Protein AF-A0AAD5PNP6-F1 (afdb_monomer)

Secondary structure (DSSP, 8-state):
-EEEEEE-TTT--EEEEESS--TTPEEEE-TTS-EEEEEEETT-EEEEEEEEEEEEETTEEEEEEEEE-TTS-EEEEEEE-B-TTSSBPTTTHHHHHTTGGG--TTEEEEEEEEEE--BTTBSS-EEEEEEEE-BTTTTB--GGGBPPPSSEEPPTTPPP-TTEEPPPPEEEETTEEEE-HHHHHHHHHHHHHHHHHHSPP-----PPPPPPPPPPPPPPP-------------PPP-

pLDDT: mean 83.46, std 20.17, range [29.11, 98.06]

Organism: NCBI:txid1820382

Solvent-accessible surface area (backbone atoms only — not comparable to full-atom values): 14129 Å² total; per-residue (Å²): 111,75,47,66,30,39,56,38,87,86,58,23,46,36,28,37,75,35,86,59,91,49,92,82,40,46,84,44,68,44,100,84,69,53,71,34,21,36,32,74,42,89,87,38,48,64,20,32,29,67,45,33,39,78,46,81,50,100,92,45,47,26,42,32,40,33,24,35,30,86,88,66,38,36,39,36,40,39,38,59,33,50,39,100,83,70,40,55,15,75,47,42,33,47,43,38,46,29,25,47,84,65,56,58,77,78,36,46,27,34,43,34,50,40,51,45,72,60,46,100,91,31,97,60,57,51,52,24,44,47,46,23,42,32,45,64,91,78,70,42,62,55,78,86,50,42,58,58,66,56,44,42,78,69,59,98,86,58,81,86,54,98,51,42,50,64,72,68,46,68,43,79,52,95,93,36,81,38,68,35,67,68,34,49,50,53,32,31,52,51,52,49,55,55,39,62,75,61,40,48,78,78,74,72,72,78,67,77,74,72,77,75,81,76,79,76,81,80,82,79,89,77,84,92,80,88,82,82,87,81,88,78,90,80,83,80,82,133

Nearest PDB structures (foldseek):
  2rk9-assembly1_B  TM=6.898E-01  e=1.422E+00  Vibrio splendidus 12B01
  7k9m-assembly1_B  TM=3.854E-01  e=4.108E-01  Mycobacterium tuberculosis H37Rv
  3hnq-assembly1_A  TM=3.182E-01  e=7.643E-01  Salmonella enterica subsp. enterica serovar Typhimurium
  8twa-assembly1_E  TM=6.943E-01  e=6.528E+00  Saccharomyces cerevisiae
  8im2-assembly1_A  TM=3.428E-01  e=7.308E+00  Homo sapiens

Mean predicted aligned error: 10.76 Å

Sequence (238 aa):
MAKYLNVEFGTGRIYERSTEKKEGYEEFTSSKGNTSYRKYYQKGLYGTLTAIEKRDSPIGEQIQLTLKDKSGEYNNLQFGLYDANGNVDNRFAESLIRTLPNVKINADYRIFPYVIEKSETSKYGSSGVSIVRADLEAETANKEDKVPVAYRYLAKDEIAGPNDVPKLVFKEQRGKNRPTAASMEEKTNFLYDVLMRFVTP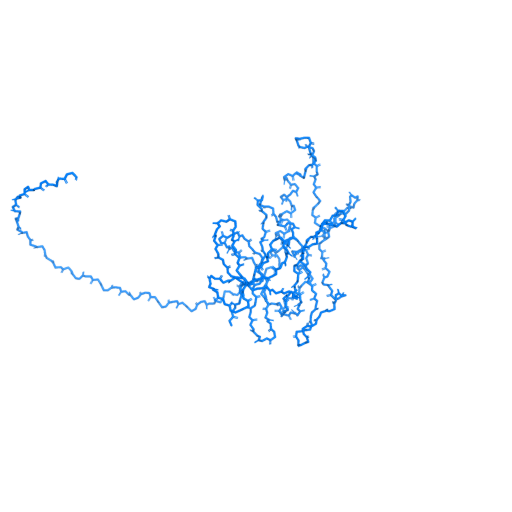STKKEEPSAPAPAKKPEPASAQSFVVDSPASEQKLPF

Foldseek 3Di:
DEFEWEADQPFRWIKGKALDDDPQWDWDADPVRRIITIHTDPQADKFQFAFWAWDADPVGIWTWTWGQAPVRYTYTYIDHQADPVRFGDPAENLQVLQLLVQDDHRFIWGKTWGWADADPVHPDIHTYIWIFGADRVVRDGDSVRTRDGQEDDDDPPDDDDPRYQQDFDWDDDPNDTDGDPVSRVSSRVVSVVSSVVRGDPPPPPPPPPDPDPPDDDDDDDDDDDDDDDDDDDDDDDD

Radius of gyration: 26.89 Å; Cα contacts (8 Å, |Δi|>4): 412; chains: 1; bounding box: 79×76×48 Å

Structure (mmCIF, N/CA/C/O backbone):
data_AF-A0AAD5PNP6-F1
#
_entry.id   AF-A0AAD5PNP6-F1
#
loop_
_atom_site.group_PDB
_atom_site.id
_atom_site.type_symbol
_atom_site.label_atom_id
_atom_site.label_alt_id
_atom_site.label_comp_id
_atom_site.label_asym_id
_atom_site.label_entity_id
_atom_site.label_seq_id
_atom_site.pdbx_PDB_ins_code
_atom_site.Cartn_x
_atom_site.Cartn_y
_atom_site.Cartn_z
_atom_site.occupancy
_atom_site.B_iso_or_equiv
_atom_site.auth_seq_id
_atom_site.auth_comp_id
_atom_site.auth_asym_id
_atom_site.auth_atom_id
_atom_site.pdbx_PDB_model_num
ATOM 1 N N . MET A 1 1 ? -20.752 3.111 10.875 1.00 72.62 1 MET A N 1
ATOM 2 C CA . MET A 1 1 ? -20.186 4.302 10.196 1.00 72.62 1 MET A CA 1
ATOM 3 C C . MET A 1 1 ? -18.929 3.869 9.446 1.00 72.62 1 MET A C 1
ATOM 5 O O . MET A 1 1 ? -18.357 2.858 9.838 1.00 72.62 1 MET A O 1
ATOM 9 N N . ALA A 1 2 ? -18.540 4.539 8.357 1.00 87.88 2 ALA A N 1
ATOM 10 C CA . ALA A 1 2 ? -17.314 4.209 7.625 1.00 87.88 2 ALA A CA 1
ATOM 11 C C . ALA A 1 2 ? -16.312 5.366 7.726 1.00 87.88 2 ALA A C 1
ATOM 13 O O . ALA A 1 2 ? -16.675 6.512 7.459 1.00 87.88 2 ALA A O 1
ATOM 14 N N . LYS A 1 3 ? -15.073 5.063 8.110 1.00 93.56 3 LYS A N 1
ATOM 15 C CA . LYS A 1 3 ? -13.956 6.009 8.185 1.00 93.56 3 LYS A CA 1
ATOM 16 C C . LYS A 1 3 ? -13.113 5.909 6.926 1.00 93.56 3 LYS A C 1
ATOM 18 O O . LYS A 1 3 ? -12.936 4.825 6.377 1.00 93.56 3 LYS A O 1
ATOM 23 N N . TYR A 1 4 ? -12.567 7.037 6.490 1.00 93.12 4 TYR A N 1
ATOM 24 C CA . TYR A 1 4 ? -11.657 7.102 5.352 1.00 93.12 4 TYR A CA 1
ATOM 25 C C . TYR A 1 4 ? -10.272 7.496 5.851 1.00 93.12 4 TYR A C 1
ATOM 27 O O . TYR A 1 4 ? -10.062 8.597 6.364 1.00 93.12 4 TYR A O 1
ATOM 35 N N . LEU A 1 5 ? -9.341 6.558 5.729 1.00 95.50 5 LEU A N 1
ATOM 36 C CA . LEU A 1 5 ? -7.993 6.651 6.258 1.00 95.50 5 LEU A CA 1
ATOM 37 C C . LEU A 1 5 ? -7.009 6.792 5.102 1.00 95.50 5 LEU A C 1
ATOM 39 O O . LEU A 1 5 ? -7.129 6.126 4.078 1.00 95.50 5 LEU A O 1
ATOM 43 N N . ASN A 1 6 ? -6.022 7.656 5.283 1.00 93.38 6 ASN A N 1
ATOM 44 C CA . ASN A 1 6 ? -4.990 7.937 4.297 1.00 93.38 6 ASN A CA 1
ATOM 45 C C . ASN A 1 6 ? -3.623 7.531 4.845 1.00 93.38 6 ASN A C 1
ATOM 47 O O . ASN A 1 6 ? -3.419 7.493 6.060 1.00 93.38 6 ASN A O 1
ATOM 51 N N . VAL A 1 7 ? -2.675 7.278 3.947 1.00 93.00 7 VAL A N 1
ATOM 52 C CA . VAL A 1 7 ? -1.269 7.064 4.303 1.00 93.00 7 VAL A CA 1
ATOM 53 C C . VAL A 1 7 ? -0.471 8.327 4.015 1.00 93.00 7 VAL A C 1
ATOM 55 O O . VAL A 1 7 ? -0.507 8.876 2.914 1.00 93.00 7 VAL A O 1
ATOM 58 N N . GLU A 1 8 ? 0.258 8.814 5.012 1.00 90.44 8 GLU A N 1
ATOM 59 C CA . GLU A 1 8 ? 1.178 9.926 4.827 1.00 90.44 8 GLU A CA 1
ATOM 60 C C . GLU A 1 8 ? 2.427 9.460 4.076 1.00 90.44 8 GLU A C 1
ATOM 62 O O . GLU A 1 8 ? 3.205 8.647 4.569 1.00 90.44 8 GLU A O 1
ATOM 67 N N . PHE A 1 9 ? 2.646 10.019 2.887 1.00 85.19 9 PHE A N 1
ATOM 68 C CA . PHE A 1 9 ? 3.682 9.553 1.964 1.00 85.19 9 PHE A CA 1
ATOM 69 C C . PHE A 1 9 ? 5.119 9.638 2.508 1.00 85.19 9 PHE A C 1
ATOM 71 O O . PHE A 1 9 ? 5.981 8.841 2.129 1.00 85.19 9 PHE A O 1
ATOM 78 N N . GLY A 1 10 ? 5.394 10.620 3.372 1.00 85.50 10 GLY A N 1
ATOM 79 C CA . GLY A 1 10 ? 6.722 10.838 3.947 1.00 85.50 10 GLY A CA 1
ATOM 80 C C . GLY A 1 10 ? 7.072 9.859 5.066 1.00 85.50 10 GLY A C 1
ATOM 81 O O . GLY A 1 10 ? 8.220 9.450 5.171 1.00 85.50 10 GLY A O 1
ATOM 82 N N . THR A 1 11 ? 6.089 9.463 5.874 1.00 87.94 11 THR A N 1
ATOM 83 C CA . THR A 1 11 ? 6.321 8.738 7.135 1.00 87.94 11 THR A CA 1
ATOM 84 C C . THR A 1 11 ? 5.716 7.334 7.150 1.00 87.94 11 THR A C 1
ATOM 86 O O . THR A 1 11 ? 6.060 6.523 8.005 1.00 87.94 11 THR A O 1
ATOM 89 N N . GLY A 1 12 ? 4.790 7.034 6.234 1.00 90.38 12 GLY A N 1
ATOM 90 C CA . GLY A 1 12 ? 3.995 5.805 6.242 1.00 90.38 12 GLY A CA 1
ATOM 91 C C . GLY A 1 12 ? 2.905 5.784 7.319 1.00 90.38 12 GLY A C 1
ATOM 92 O O . GLY A 1 12 ? 2.235 4.768 7.490 1.00 90.38 12 GLY A O 1
ATOM 93 N N . ARG A 1 13 ? 2.692 6.884 8.054 1.00 92.62 13 ARG A N 1
ATOM 94 C CA . ARG A 1 13 ? 1.677 6.932 9.112 1.00 92.62 13 ARG A CA 1
ATOM 95 C C . ARG A 1 13 ? 0.274 6.919 8.518 1.00 92.62 13 ARG A C 1
ATOM 97 O O . ARG A 1 13 ? -0.041 7.701 7.622 1.00 92.62 13 ARG A O 1
ATOM 104 N N . ILE A 1 14 ? -0.581 6.065 9.069 1.00 96.00 14 ILE A N 1
ATOM 105 C CA . ILE A 1 14 ? -2.012 6.065 8.766 1.00 96.00 14 ILE A CA 1
ATOM 106 C C . ILE A 1 14 ? -2.666 7.208 9.539 1.00 96.00 14 ILE A C 1
ATOM 108 O O . ILE A 1 14 ? -2.403 7.372 10.735 1.00 96.00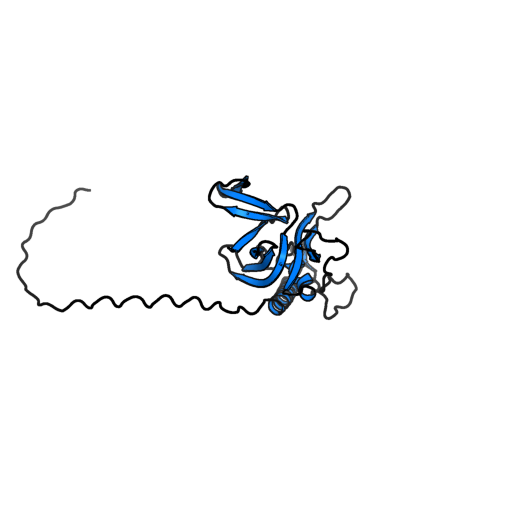 14 ILE A O 1
ATOM 112 N N . TYR A 1 15 ? -3.532 7.974 8.881 1.00 94.69 15 TYR A N 1
ATOM 113 C CA . TYR A 1 15 ? -4.283 9.042 9.525 1.00 94.69 15 TYR A CA 1
ATOM 114 C C . TYR A 1 15 ? -5.716 9.178 9.013 1.00 94.69 15 TYR A C 1
ATOM 116 O O . TYR A 1 15 ? -6.023 8.925 7.848 1.00 94.69 15 TYR A O 1
ATOM 124 N N . GLU A 1 16 ? -6.583 9.645 9.902 1.00 94.50 16 GLU A N 1
ATOM 125 C CA . GLU A 1 16 ? -7.916 10.150 9.584 1.00 94.50 16 GLU A CA 1
ATOM 126 C C . GLU A 1 16 ? -7.851 11.674 9.474 1.00 94.50 16 GLU A C 1
ATOM 128 O O . GLU A 1 16 ? -7.244 12.331 10.322 1.00 94.50 16 GLU A O 1
ATOM 133 N N . ARG A 1 17 ? -8.448 12.246 8.424 1.00 92.31 17 ARG A N 1
ATOM 134 C CA . ARG A 1 17 ? -8.456 13.695 8.179 1.00 92.31 17 ARG A CA 1
ATOM 135 C C . ARG A 1 17 ? -9.793 14.305 8.593 1.00 92.31 17 ARG A C 1
ATOM 137 O O . ARG A 1 17 ? -10.843 13.779 8.248 1.00 92.31 17 ARG A O 1
ATOM 144 N N . SER A 1 18 ? -9.743 15.470 9.227 1.00 91.56 18 SER A N 1
ATOM 145 C CA . SER A 1 18 ? -10.892 16.325 9.527 1.00 91.56 18 SER A CA 1
ATOM 146 C C . SER A 1 18 ? -10.620 17.761 9.067 1.00 91.56 18 SER A C 1
ATOM 148 O O . SER A 1 18 ? -9.479 18.227 9.083 1.00 91.56 18 SER A O 1
ATOM 150 N N . THR A 1 19 ? -11.659 18.469 8.628 1.00 90.62 19 THR A N 1
ATOM 151 C CA . THR A 1 19 ? -11.620 19.926 8.392 1.00 90.62 19 THR A CA 1
ATOM 152 C C . THR A 1 19 ? -11.824 20.721 9.680 1.00 90.62 19 THR A C 1
ATOM 154 O O . THR A 1 19 ? -11.452 21.884 9.745 1.00 90.62 19 THR A O 1
ATOM 157 N N . GLU A 1 20 ? -12.372 20.082 10.713 1.00 92.31 20 GLU A N 1
ATOM 158 C CA . GLU A 1 20 ? -12.668 20.681 12.013 1.00 92.31 20 GLU A CA 1
ATOM 159 C C . GLU A 1 20 ? -11.759 20.113 13.103 1.00 92.31 20 GLU A C 1
ATOM 161 O O . GLU A 1 20 ? -11.384 18.933 13.060 1.00 92.31 20 GLU A O 1
ATOM 166 N N . LYS A 1 21 ? -11.449 20.941 14.104 1.00 92.12 21 LYS A N 1
ATOM 167 C CA . LYS A 1 21 ? -10.680 20.538 15.280 1.00 92.12 21 LYS A CA 1
ATOM 168 C C . LYS A 1 21 ? -11.507 19.580 16.136 1.00 92.12 21 LYS A C 1
ATOM 170 O O . LYS A 1 21 ? -12.636 19.888 16.504 1.00 92.12 21 LYS A O 1
ATOM 175 N N . LYS A 1 22 ? -10.927 18.428 16.468 1.00 93.31 22 LYS A N 1
ATOM 176 C CA . LYS A 1 22 ? -11.549 17.376 17.282 1.00 93.31 22 LYS A CA 1
ATOM 177 C C . LYS A 1 22 ? -10.544 16.846 18.296 1.00 93.31 22 LYS A C 1
ATOM 179 O O . LYS A 1 22 ? -9.335 16.981 18.110 1.00 93.31 22 LYS A O 1
ATOM 184 N N . GLU A 1 23 ? -11.042 16.237 19.363 1.00 91.88 23 GLU A N 1
ATOM 185 C CA . GLU A 1 23 ? -10.186 15.603 20.363 1.00 91.88 23 GLU A CA 1
ATOM 186 C C . GLU A 1 23 ? -9.328 14.492 19.736 1.00 91.88 23 GLU A C 1
ATOM 188 O O . GLU A 1 23 ? -9.810 13.679 18.942 1.00 91.88 23 GLU A O 1
ATOM 193 N N . GLY A 1 24 ? -8.035 14.475 20.071 1.00 90.19 24 GLY A N 1
ATOM 194 C CA . GLY A 1 24 ? -7.072 13.514 19.529 1.00 90.19 24 GLY A CA 1
ATOM 195 C C . GLY A 1 24 ? -6.644 13.775 18.080 1.00 90.19 24 GLY A C 1
ATOM 196 O O . GLY A 1 24 ? -5.977 12.922 17.496 1.00 90.19 24 GLY A O 1
ATOM 197 N N . TYR A 1 25 ? -7.019 14.918 17.494 1.00 94.38 25 TYR A N 1
ATOM 198 C CA . TYR A 1 25 ? -6.512 15.355 16.198 1.00 94.38 25 TYR A CA 1
ATOM 199 C C . TYR A 1 25 ? -5.446 16.442 16.365 1.00 94.38 25 TYR A C 1
ATOM 201 O O . TYR A 1 25 ? -5.631 17.416 17.093 1.00 94.38 25 TYR A O 1
ATOM 209 N N . GLU A 1 26 ? -4.358 16.295 15.623 1.00 94.44 26 GLU A N 1
ATOM 210 C CA . GLU A 1 26 ? -3.260 17.251 15.535 1.00 94.44 26 GLU A CA 1
ATOM 211 C C . GLU A 1 26 ? -3.465 18.180 14.336 1.00 94.44 26 GLU A C 1
ATOM 213 O O . GLU A 1 26 ? -3.952 17.759 13.284 1.00 94.44 26 GLU A O 1
ATOM 218 N N . GLU A 1 27 ? -3.104 19.452 14.482 1.00 94.69 27 GLU A N 1
ATOM 219 C CA . GLU A 1 27 ? -3.162 20.408 13.378 1.00 94.69 27 GLU A CA 1
ATOM 220 C C . GLU A 1 27 ? -2.060 20.116 12.348 1.00 94.69 27 GLU A C 1
ATOM 222 O O . GLU A 1 27 ? -0.904 19.876 12.688 1.00 94.69 27 GLU A O 1
ATOM 227 N N . PHE A 1 28 ? -2.427 20.137 11.071 1.00 91.69 28 PHE A N 1
ATOM 228 C CA . PHE A 1 28 ? -1.540 19.951 9.935 1.00 91.69 28 PHE A CA 1
ATOM 229 C C . PHE A 1 28 ? -1.794 21.043 8.899 1.00 91.69 28 PHE A C 1
ATOM 231 O O . PHE A 1 28 ? -2.882 21.123 8.318 1.00 91.69 28 PHE A O 1
ATOM 238 N N . THR A 1 29 ? -0.754 21.811 8.592 1.00 89.88 29 THR A N 1
ATOM 239 C CA . THR A 1 29 ? -0.781 22.834 7.544 1.00 89.88 29 THR A CA 1
ATOM 240 C C . THR A 1 29 ? -0.056 22.318 6.309 1.00 89.88 29 THR A C 1
ATOM 242 O O . THR A 1 29 ? 1.120 21.964 6.349 1.00 89.88 29 THR A O 1
ATOM 245 N N . SER A 1 30 ? -0.773 22.248 5.189 1.00 85.19 30 SER A N 1
ATOM 246 C CA . SER A 1 30 ? -0.192 21.849 3.904 1.00 85.19 30 SER A CA 1
ATOM 247 C C . SER A 1 30 ? 0.793 22.896 3.371 1.00 85.19 30 SER A C 1
ATOM 249 O O . SER A 1 30 ? 0.721 24.069 3.727 1.00 85.19 30 SER A O 1
ATOM 251 N N . SER A 1 31 ? 1.647 22.510 2.418 1.00 84.25 31 SER A N 1
ATOM 252 C CA . SER A 1 31 ? 2.557 23.439 1.722 1.00 84.25 31 SER A CA 1
ATOM 253 C C . SER A 1 31 ? 1.846 24.582 0.985 1.00 84.25 31 SER A C 1
ATOM 255 O O . SER A 1 31 ? 2.468 25.589 0.669 1.00 84.25 31 SER A O 1
ATOM 257 N N . LYS A 1 32 ? 0.539 24.440 0.723 1.00 87.06 32 LYS A N 1
ATOM 258 C CA . LYS A 1 32 ? -0.324 25.465 0.118 1.00 87.06 32 LYS A CA 1
ATOM 259 C C . LYS A 1 32 ? -1.020 26.362 1.155 1.00 87.06 32 LYS A C 1
ATOM 261 O O . LYS A 1 32 ? -1.903 27.123 0.785 1.00 87.06 32 LYS A O 1
ATOM 266 N N . GLY A 1 33 ? -0.691 26.233 2.442 1.00 87.81 33 GLY A N 1
ATOM 267 C CA . GLY A 1 33 ? -1.274 27.027 3.528 1.00 87.81 33 GLY A CA 1
ATOM 268 C C . GLY A 1 33 ? -2.637 26.544 4.038 1.00 87.81 33 GLY A C 1
ATOM 269 O O . GLY A 1 33 ? -3.162 27.121 4.980 1.00 87.81 33 GLY A O 1
ATOM 270 N N . ASN A 1 34 ? -3.213 25.477 3.469 1.00 89.06 34 ASN A N 1
ATOM 271 C CA . ASN A 1 34 ? -4.481 24.933 3.968 1.00 89.06 34 ASN A CA 1
ATOM 272 C C . ASN A 1 34 ? -4.268 24.154 5.269 1.00 89.06 34 ASN A C 1
ATOM 274 O O . ASN A 1 34 ? -3.487 23.193 5.272 1.00 89.06 34 ASN A O 1
ATOM 278 N N . THR A 1 35 ? -5.013 24.517 6.311 1.00 92.00 35 THR A N 1
ATOM 279 C CA . THR A 1 35 ? -5.051 23.809 7.594 1.00 92.00 35 THR A CA 1
ATOM 280 C C . THR A 1 35 ? -6.053 22.656 7.555 1.00 92.00 35 THR A C 1
ATOM 282 O O . THR A 1 35 ? -7.148 22.753 7.003 1.00 92.00 35 THR A O 1
ATOM 285 N N . SER A 1 36 ? -5.663 21.530 8.135 1.00 92.75 36 SER A N 1
ATOM 286 C CA . SER A 1 36 ? -6.513 20.369 8.384 1.00 92.75 36 SER A CA 1
ATOM 287 C C . SER A 1 36 ? -6.110 19.725 9.701 1.00 92.75 36 SER A C 1
ATOM 289 O O . SER A 1 36 ? -5.017 19.967 10.195 1.00 92.75 36 SER A O 1
ATOM 291 N N . TYR A 1 37 ? -6.963 18.875 10.248 1.00 94.94 37 TYR A N 1
ATOM 292 C CA . TYR A 1 37 ? -6.695 18.163 11.488 1.00 94.94 37 TYR A CA 1
ATOM 293 C C . TYR A 1 37 ? -6.521 16.677 11.181 1.00 94.94 37 TYR A C 1
ATOM 295 O O . TYR A 1 37 ? -7.260 16.124 10.360 1.00 94.94 37 TYR A O 1
ATOM 303 N N . ARG A 1 38 ? -5.552 16.012 11.812 1.00 95.19 38 ARG A N 1
ATOM 304 C CA . ARG A 1 38 ? -5.230 14.603 11.560 1.00 95.19 38 ARG A CA 1
ATOM 305 C C . ARG A 1 38 ? -5.137 13.800 12.847 1.00 95.19 38 ARG A C 1
ATOM 307 O O . ARG A 1 38 ? -4.425 14.187 13.764 1.00 95.19 38 ARG A O 1
ATOM 314 N N . LYS A 1 39 ? -5.802 12.649 12.886 1.00 94.75 39 LYS A N 1
ATOM 315 C CA . LYS A 1 39 ? -5.639 11.650 13.949 1.00 94.75 39 LYS A CA 1
ATOM 316 C C . LYS A 1 39 ? -4.800 10.492 13.428 1.00 94.75 39 LYS A C 1
ATOM 318 O O . LYS A 1 39 ? -5.205 9.839 12.468 1.00 94.75 39 LYS A O 1
ATOM 323 N N . TYR A 1 40 ? -3.649 10.240 14.046 1.00 93.50 40 TYR A N 1
ATOM 324 C CA . TYR A 1 40 ? -2.702 9.212 13.606 1.00 93.50 40 TYR A CA 1
ATOM 325 C C . TYR A 1 40 ? -2.917 7.860 14.298 1.00 93.50 40 TYR A C 1
ATOM 327 O O . TYR A 1 40 ? -3.181 7.786 15.496 1.00 93.50 40 TYR A O 1
ATOM 335 N N . TYR A 1 41 ? -2.716 6.777 13.546 1.00 91.81 41 TYR A N 1
ATOM 336 C CA . TYR A 1 41 ? -2.847 5.396 14.013 1.00 91.81 41 TYR A CA 1
ATOM 337 C C . TYR A 1 41 ? -1.462 4.738 14.086 1.00 91.81 41 TYR A C 1
ATOM 339 O O . TYR A 1 41 ? -0.937 4.227 13.097 1.00 91.81 41 TYR A O 1
ATOM 347 N N . GLN A 1 42 ? -0.841 4.756 15.270 1.00 83.75 42 GLN A N 1
ATOM 348 C CA . GLN A 1 42 ? 0.568 4.358 15.432 1.00 83.75 42 GLN A CA 1
ATOM 349 C C . GLN A 1 42 ? 0.821 2.849 15.321 1.00 83.75 42 GLN A C 1
ATOM 351 O O . GLN A 1 42 ? 1.901 2.428 14.913 1.00 83.75 42 GLN A O 1
ATOM 356 N N . LYS A 1 43 ? -0.162 2.013 15.672 1.00 84.00 43 LYS A N 1
ATOM 357 C CA . LYS A 1 43 ? -0.012 0.549 15.657 1.00 84.00 43 LYS A CA 1
ATOM 358 C C . LYS A 1 43 ? -0.355 -0.072 14.298 1.00 84.00 43 LYS A C 1
ATOM 360 O O . LYS A 1 43 ? -0.339 -1.294 14.180 1.00 84.00 43 LYS A O 1
ATOM 365 N N . GLY A 1 44 ? -0.598 0.725 13.261 1.00 89.31 44 GLY A N 1
ATOM 366 C CA . GLY A 1 44 ? -1.226 0.237 12.034 1.00 89.31 44 GLY A CA 1
ATOM 367 C C . GLY A 1 44 ? -2.719 -0.001 12.240 1.00 89.31 44 GLY A C 1
ATOM 368 O O . GLY A 1 44 ? -3.286 0.402 13.256 1.00 89.31 44 GLY A O 1
ATOM 369 N N . LEU A 1 45 ? -3.351 -0.638 11.263 1.00 94.81 45 LEU A N 1
ATOM 370 C CA . LEU A 1 45 ? -4.793 -0.834 11.222 1.00 94.81 45 LEU A CA 1
ATOM 371 C C . LEU A 1 45 ? -5.127 -2.320 11.323 1.00 94.81 45 LEU A C 1
ATOM 373 O O . LEU A 1 45 ? -4.676 -3.107 10.493 1.00 94.81 45 LEU A O 1
ATOM 377 N N . TYR A 1 46 ? -5.901 -2.680 12.341 1.00 96.19 46 TYR A N 1
ATOM 378 C CA . TYR A 1 46 ? -6.411 -4.031 12.548 1.00 96.19 46 TYR A CA 1
ATOM 379 C C . TYR A 1 46 ? -7.824 -4.133 11.982 1.00 96.19 46 TYR A C 1
ATOM 381 O O . TYR A 1 46 ? -8.625 -3.212 12.144 1.00 96.19 46 TYR A O 1
ATOM 389 N N . GLY A 1 47 ? -8.138 -5.250 11.342 1.00 96.88 47 GLY A N 1
ATOM 390 C CA . GLY A 1 47 ? -9.512 -5.590 11.001 1.00 96.88 47 GLY A CA 1
ATOM 391 C C . GLY A 1 47 ? -9.620 -6.775 10.054 1.00 96.88 47 GLY A C 1
ATOM 392 O O . GLY A 1 47 ? -8.630 -7.250 9.489 1.00 96.88 47 GLY A O 1
ATOM 393 N N . THR A 1 48 ? -10.851 -7.228 9.859 1.00 98.06 48 THR A N 1
ATOM 394 C CA . THR A 1 48 ? -11.199 -8.225 8.855 1.00 98.06 48 THR A CA 1
ATOM 395 C C . THR A 1 48 ? -11.231 -7.531 7.503 1.00 98.06 48 THR A C 1
ATOM 397 O O . THR A 1 48 ? -12.005 -6.593 7.304 1.00 98.06 48 THR A O 1
ATOM 400 N N . LEU A 1 49 ? -10.399 -7.961 6.557 1.00 97.88 49 LEU A N 1
ATOM 401 C CA . LEU A 1 49 ? -10.409 -7.395 5.210 1.00 97.88 49 LEU A CA 1
ATOM 402 C C . LEU A 1 49 ? -11.685 -7.820 4.481 1.00 97.88 49 LEU A C 1
ATOM 404 O O . LEU A 1 49 ? -11.908 -9.004 4.265 1.00 97.88 49 LEU A O 1
ATOM 408 N N . THR A 1 50 ? -12.499 -6.861 4.060 1.00 97.31 50 THR A N 1
ATOM 409 C CA . THR A 1 50 ? -13.808 -7.116 3.431 1.00 97.31 50 THR A CA 1
ATOM 410 C C . THR A 1 50 ? -13.846 -6.775 1.947 1.00 97.31 50 THR A C 1
ATOM 412 O O . THR A 1 50 ? -14.619 -7.379 1.212 1.00 97.31 50 THR A O 1
ATOM 415 N N . ALA A 1 51 ? -13.004 -5.844 1.493 1.00 97.06 51 ALA A N 1
ATOM 416 C CA . ALA A 1 51 ? -12.912 -5.481 0.085 1.00 97.06 51 ALA A CA 1
ATOM 417 C C . ALA A 1 51 ? -11.536 -4.907 -0.266 1.00 97.06 51 ALA A C 1
ATOM 419 O O . ALA A 1 51 ? -10.871 -4.280 0.566 1.00 97.06 51 ALA A O 1
ATOM 420 N N . ILE A 1 52 ? -11.154 -5.103 -1.525 1.00 97.75 52 ILE A N 1
ATOM 421 C CA . ILE A 1 52 ? -10.050 -4.422 -2.203 1.00 97.75 52 ILE A CA 1
ATOM 422 C C . ILE A 1 52 ? -10.667 -3.711 -3.405 1.00 97.75 52 ILE A C 1
ATOM 424 O O . ILE A 1 52 ? -11.298 -4.359 -4.234 1.00 97.75 52 ILE A O 1
ATOM 428 N N . GLU A 1 53 ? -10.506 -2.400 -3.520 1.00 96.88 53 GLU A N 1
ATOM 429 C CA . GLU A 1 53 ? -11.122 -1.612 -4.590 1.00 96.88 53 GLU A CA 1
ATOM 430 C C . GLU A 1 53 ? -10.096 -0.700 -5.262 1.00 96.88 53 GLU A C 1
ATOM 432 O O . GLU A 1 53 ? -9.199 -0.167 -4.608 1.00 96.88 53 GLU A O 1
ATOM 437 N N . LYS A 1 54 ? -10.268 -0.468 -6.564 1.00 96.12 54 LYS A N 1
ATOM 438 C CA . LYS A 1 54 ? -9.685 0.688 -7.250 1.00 96.12 54 LYS A CA 1
ATOM 439 C C . LYS A 1 54 ? -10.709 1.819 -7.202 1.00 96.12 54 LYS A C 1
ATOM 441 O O . LYS A 1 54 ? -11.859 1.611 -7.585 1.00 96.12 54 LYS A O 1
ATOM 446 N N . ARG A 1 55 ? -10.304 3.004 -6.751 1.00 93.75 55 ARG A N 1
ATOM 447 C CA . ARG A 1 55 ? -11.166 4.192 -6.709 1.00 93.75 55 ARG A CA 1
ATOM 448 C C . ARG A 1 55 ? -10.504 5.383 -7.369 1.00 93.75 55 ARG A C 1
ATOM 450 O O . ARG A 1 55 ? -9.298 5.571 -7.246 1.00 93.75 55 ARG A O 1
ATOM 457 N N . ASP A 1 56 ? -11.320 6.214 -7.995 1.00 92.56 56 ASP A N 1
ATOM 458 C CA . ASP A 1 56 ? -10.883 7.498 -8.524 1.00 92.56 56 ASP A CA 1
ATOM 459 C C . ASP A 1 56 ? -11.165 8.580 -7.476 1.00 92.56 56 ASP A C 1
ATOM 461 O O . ASP A 1 56 ? -12.200 8.568 -6.803 1.00 92.56 56 ASP A O 1
ATOM 465 N N . SER A 1 57 ? -10.235 9.516 -7.306 1.00 86.56 57 SER A N 1
ATOM 466 C CA . SER A 1 57 ? -10.377 10.631 -6.371 1.00 86.56 57 SER A CA 1
ATOM 467 C C . SER A 1 57 ? -9.854 11.928 -6.996 1.00 86.56 57 SER A C 1
ATOM 469 O O . SER A 1 57 ? -9.060 11.877 -7.939 1.00 86.56 57 SER A O 1
ATOM 471 N N . PRO A 1 58 ? -10.203 13.109 -6.451 1.00 82.06 58 PRO A N 1
ATOM 472 C CA . PRO A 1 58 ? -9.655 14.381 -6.930 1.00 82.06 58 PRO A CA 1
ATOM 473 C C . PRO A 1 58 ? -8.124 14.481 -6.853 1.00 82.06 58 PRO A C 1
ATOM 475 O O . PRO A 1 58 ? -7.537 15.364 -7.470 1.00 82.06 58 PRO A O 1
ATOM 478 N N . ILE A 1 59 ? -7.479 13.609 -6.069 1.00 80.12 59 ILE A N 1
ATOM 479 C CA . ILE A 1 59 ? -6.021 13.555 -5.908 1.00 80.12 59 ILE A CA 1
ATOM 480 C C . ILE A 1 59 ? -5.377 12.399 -6.689 1.00 80.12 59 ILE A C 1
ATOM 482 O O . ILE A 1 59 ? -4.195 12.129 -6.494 1.00 80.12 59 ILE A O 1
ATOM 486 N N . GLY A 1 60 ? -6.135 11.739 -7.570 1.00 88.88 60 GLY A N 1
ATOM 487 C CA . GLY A 1 60 ? -5.684 10.630 -8.410 1.00 88.88 60 GLY A CA 1
ATOM 488 C C . GLY A 1 60 ? -6.347 9.298 -8.068 1.00 88.88 60 GLY A C 1
ATOM 489 O O . GLY A 1 60 ? -7.180 9.197 -7.163 1.00 88.88 60 GLY A O 1
ATOM 490 N N . GLU A 1 61 ? -5.975 8.268 -8.818 1.00 95.12 61 GLU A N 1
ATOM 491 C CA . GLU A 1 61 ? -6.458 6.902 -8.619 1.00 95.12 61 GLU A CA 1
ATOM 492 C C . GLU A 1 61 ? -5.816 6.275 -7.376 1.00 95.12 61 GLU A C 1
ATOM 494 O O . GLU A 1 61 ? -4.657 6.541 -7.039 1.00 95.12 61 GLU A O 1
ATOM 499 N N . GLN A 1 62 ? -6.581 5.446 -6.675 1.00 95.88 62 GLN A N 1
ATOM 500 C CA . GLN A 1 62 ? -6.217 4.884 -5.384 1.00 95.88 62 GLN A CA 1
ATOM 501 C C . GLN A 1 62 ? -6.561 3.399 -5.291 1.00 95.88 62 GLN A C 1
ATOM 503 O O . GLN A 1 62 ? -7.560 2.935 -5.841 1.00 95.88 62 GLN A O 1
ATOM 508 N N . ILE A 1 63 ? -5.761 2.676 -4.510 1.00 97.06 63 ILE A N 1
ATOM 509 C CA . ILE A 1 63 ? -6.090 1.350 -3.990 1.00 97.06 63 ILE A CA 1
ATOM 510 C C . ILE A 1 63 ? -6.731 1.551 -2.616 1.00 97.06 63 ILE A C 1
ATOM 512 O O . ILE A 1 63 ? -6.110 2.132 -1.724 1.00 97.06 63 ILE A O 1
ATOM 516 N N . GLN A 1 64 ? -7.953 1.063 -2.433 1.00 97.31 64 GLN A N 1
ATOM 517 C CA . GLN A 1 64 ? -8.654 1.077 -1.155 1.00 97.31 64 GLN A CA 1
ATOM 518 C C . GLN A 1 64 ? -8.743 -0.338 -0.581 1.00 97.31 64 GLN A C 1
ATOM 520 O O . GLN A 1 64 ? -9.221 -1.257 -1.241 1.00 97.31 64 GLN A O 1
ATOM 525 N N . LEU A 1 65 ? -8.328 -0.496 0.675 1.00 97.94 65 LEU A N 1
ATOM 526 C CA . LEU A 1 65 ? -8.577 -1.689 1.481 1.00 97.94 65 LEU A CA 1
ATOM 527 C C . LEU A 1 65 ? -9.649 -1.358 2.516 1.00 97.94 65 LEU A C 1
ATOM 529 O O . LEU A 1 65 ? -9.460 -0.452 3.328 1.00 97.94 65 LEU A O 1
ATOM 533 N N . THR A 1 66 ? -10.762 -2.085 2.511 1.00 97.75 66 THR A N 1
ATOM 534 C CA . THR A 1 66 ? -11.828 -1.901 3.504 1.00 97.75 66 THR A CA 1
ATOM 535 C C . THR A 1 66 ? -11.701 -2.954 4.593 1.00 97.75 66 THR A C 1
ATOM 537 O O . THR A 1 66 ? -11.898 -4.144 4.339 1.00 97.75 66 THR A O 1
ATOM 540 N N . LEU A 1 67 ? -11.406 -2.521 5.817 1.00 97.62 67 LEU A N 1
ATOM 541 C CA . LEU A 1 67 ? -11.286 -3.388 6.986 1.00 97.62 67 LEU A CA 1
ATOM 542 C C . LEU A 1 67 ? -12.428 -3.134 7.962 1.00 97.62 67 LEU A C 1
ATOM 544 O O . LEU A 1 67 ? -12.686 -1.989 8.324 1.00 97.62 67 LEU A O 1
ATOM 548 N N . LYS A 1 68 ? -13.091 -4.194 8.413 1.00 97.19 68 LYS A N 1
ATOM 549 C CA . LYS A 1 68 ? -14.048 -4.127 9.516 1.00 97.19 68 LYS A CA 1
ATOM 550 C C . LYS A 1 68 ? -13.298 -4.362 10.825 1.00 97.19 68 LYS A C 1
ATOM 552 O O . LYS A 1 68 ? -12.668 -5.403 10.976 1.00 97.19 68 LYS A O 1
ATOM 557 N N . ASP A 1 69 ? -13.314 -3.399 11.738 1.00 95.06 69 ASP A N 1
ATOM 558 C CA . ASP A 1 69 ? -12.672 -3.570 13.045 1.00 95.06 69 ASP A CA 1
ATOM 559 C C . ASP A 1 69 ? -13.542 -4.389 14.016 1.00 95.06 69 ASP A C 1
ATOM 561 O O . ASP A 1 69 ? -14.686 -4.739 13.711 1.00 95.06 69 ASP A O 1
ATOM 565 N N . LYS A 1 70 ? -13.002 -4.680 15.207 1.00 93.88 70 LYS A N 1
ATOM 566 C CA . LYS A 1 70 ? -13.692 -5.461 16.249 1.00 93.88 70 LYS A CA 1
ATOM 567 C C . LYS A 1 70 ? -15.011 -4.837 16.720 1.00 93.88 70 LYS A C 1
ATOM 569 O O . LYS A 1 70 ? -15.904 -5.544 17.168 1.00 93.88 70 LYS A O 1
ATOM 574 N N . SER A 1 71 ? -15.148 -3.512 16.617 1.00 93.06 71 SER A N 1
ATOM 575 C CA . SER A 1 71 ? -16.381 -2.799 16.976 1.00 93.06 71 SER A CA 1
ATOM 576 C C . SER A 1 71 ? -17.436 -2.853 15.867 1.00 93.06 71 SER A C 1
ATOM 578 O O . SER A 1 71 ? -18.578 -2.438 16.056 1.00 93.06 71 SER A O 1
ATOM 580 N N . GLY A 1 72 ? -17.067 -3.393 14.704 1.00 93.25 72 GLY A N 1
ATOM 581 C CA . GLY A 1 72 ? -17.909 -3.497 13.527 1.00 93.25 72 GLY A CA 1
ATOM 582 C C . GLY A 1 72 ? -17.894 -2.257 12.635 1.00 93.25 72 GLY A C 1
ATOM 583 O O . GLY A 1 72 ? -18.670 -2.204 11.677 1.00 93.25 72 GLY A O 1
ATOM 584 N N . GLU A 1 73 ? -17.029 -1.278 12.907 1.00 95.12 73 GLU A N 1
ATOM 585 C CA . GLU A 1 73 ? -16.852 -0.110 12.049 1.00 95.12 73 GLU A CA 1
ATOM 586 C C . GLU A 1 73 ? -15.987 -0.440 10.830 1.00 95.12 73 GLU A C 1
ATOM 588 O O . GLU A 1 73 ? -15.047 -1.233 10.891 1.00 95.12 73 GLU A O 1
ATOM 593 N N . TYR A 1 74 ? -16.312 0.187 9.698 1.00 96.56 74 TYR A N 1
ATOM 594 C CA . TYR A 1 74 ? -15.560 0.011 8.458 1.00 96.56 74 TYR A CA 1
ATOM 595 C C . TYR A 1 74 ? -14.498 1.099 8.325 1.00 96.56 74 TYR A C 1
ATOM 597 O O . TYR A 1 74 ? -14.802 2.289 8.376 1.00 96.56 74 TYR A O 1
ATOM 605 N N . ASN A 1 75 ? -13.260 0.692 8.089 1.00 96.81 75 ASN A N 1
ATOM 606 C CA . ASN A 1 75 ? -12.101 1.548 7.906 1.00 96.81 75 ASN A CA 1
ATOM 607 C C . ASN A 1 75 ? -11.576 1.371 6.475 1.00 96.81 75 ASN A C 1
ATOM 609 O O . ASN A 1 75 ? -11.065 0.313 6.115 1.00 96.81 75 ASN A O 1
ATOM 613 N N . ASN A 1 76 ? -11.721 2.407 5.653 1.00 96.69 76 ASN A N 1
ATOM 614 C CA . ASN A 1 76 ? -11.298 2.435 4.255 1.00 96.69 76 ASN A CA 1
ATOM 615 C C . ASN A 1 76 ? -9.894 3.037 4.152 1.00 96.69 76 ASN A C 1
ATOM 617 O O . ASN A 1 76 ? -9.751 4.260 4.126 1.00 96.69 76 ASN A O 1
ATOM 621 N N . LEU A 1 77 ? -8.869 2.188 4.112 1.00 97.19 77 LEU A N 1
ATOM 622 C CA . LEU A 1 77 ? -7.469 2.591 4.007 1.00 97.19 77 LEU A CA 1
ATOM 623 C C . LEU A 1 77 ? -7.068 2.800 2.544 1.00 97.19 77 LEU A C 1
ATOM 625 O O . LEU A 1 77 ? -7.106 1.860 1.753 1.00 97.19 77 LEU A O 1
ATOM 629 N N . GLN A 1 78 ? -6.665 4.022 2.204 1.00 95.75 78 GLN A N 1
ATOM 630 C CA . GLN A 1 78 ? -6.358 4.451 0.840 1.00 95.75 78 GLN A CA 1
ATOM 631 C C . GLN A 1 78 ? -4.856 4.618 0.608 1.00 95.75 78 GLN A C 1
ATOM 633 O O . GLN A 1 78 ? -4.151 5.264 1.390 1.00 95.75 78 GLN A O 1
ATOM 638 N N . PHE A 1 79 ? -4.400 4.100 -0.528 1.00 95.88 79 PHE A N 1
ATOM 639 C CA . PHE A 1 79 ? -3.052 4.259 -1.062 1.00 95.88 79 PHE A CA 1
ATOM 640 C C . PHE A 1 79 ? -3.144 4.889 -2.450 1.00 95.88 79 PHE A C 1
ATOM 642 O O . PHE A 1 79 ? -3.943 4.436 -3.264 1.00 95.88 79 PHE A O 1
ATOM 649 N N . GLY A 1 80 ? -2.332 5.906 -2.743 1.00 95.06 80 GLY A N 1
ATOM 650 C CA . GLY A 1 80 ? -2.218 6.416 -4.114 1.00 95.06 80 GLY A CA 1
ATOM 651 C C . GLY A 1 80 ? -1.682 5.324 -5.039 1.00 95.06 80 GLY A C 1
ATOM 652 O O . GLY A 1 80 ? -0.726 4.648 -4.670 1.00 95.06 80 GLY A O 1
ATOM 653 N N . LEU A 1 81 ? -2.310 5.125 -6.200 1.00 96.50 81 LEU A N 1
ATOM 654 C CA . LEU A 1 81 ? -1.932 4.072 -7.146 1.00 96.50 81 LEU A CA 1
ATOM 655 C C . LEU A 1 81 ? -0.715 4.468 -7.988 1.00 96.50 81 LEU A C 1
ATOM 657 O O . LEU A 1 81 ? 0.175 3.644 -8.188 1.00 96.50 81 LEU A O 1
ATOM 661 N N . TYR A 1 82 ? -0.666 5.718 -8.449 1.00 95.94 82 TYR A N 1
ATOM 662 C CA . TYR A 1 82 ? 0.368 6.216 -9.354 1.00 95.94 82 TYR A CA 1
ATOM 663 C C . TYR A 1 82 ? 1.246 7.292 -8.710 1.00 95.94 82 TYR A C 1
ATOM 665 O O . TYR A 1 82 ? 0.800 8.060 -7.855 1.00 95.94 82 TYR A O 1
ATOM 673 N N . ASP A 1 83 ? 2.501 7.357 -9.150 1.00 92.56 83 ASP A N 1
ATOM 674 C CA . ASP A 1 83 ? 3.412 8.458 -8.866 1.00 92.56 83 ASP A CA 1
ATOM 675 C C . ASP A 1 83 ? 3.153 9.664 -9.790 1.00 92.56 83 ASP A C 1
ATOM 677 O O . ASP A 1 83 ? 2.340 9.627 -10.714 1.00 92.56 83 ASP A O 1
ATOM 681 N N . ALA A 1 84 ? 3.878 10.763 -9.563 1.00 89.62 84 ALA A N 1
ATOM 682 C CA . ALA A 1 84 ? 3.751 11.975 -10.376 1.00 89.62 84 ALA A CA 1
ATOM 683 C C . ALA A 1 84 ? 4.159 11.791 -11.854 1.00 89.62 84 ALA A C 1
ATOM 685 O O . ALA A 1 84 ? 3.885 12.668 -12.670 1.00 89.62 84 ALA A O 1
ATOM 686 N N . ASN A 1 85 ? 4.827 10.684 -12.198 1.00 90.19 85 ASN A N 1
ATOM 687 C CA . ASN A 1 85 ? 5.220 10.345 -13.563 1.00 90.19 85 ASN A CA 1
ATOM 688 C C . ASN A 1 85 ? 4.222 9.382 -14.234 1.00 90.19 85 ASN A C 1
ATOM 690 O O . ASN A 1 85 ? 4.473 8.965 -15.362 1.00 90.19 85 ASN A O 1
ATOM 694 N N . GLY A 1 86 ? 3.133 9.003 -13.554 1.00 91.62 86 GLY A N 1
ATOM 695 C CA . GLY A 1 86 ? 2.130 8.065 -14.060 1.00 91.62 86 GLY A CA 1
ATOM 696 C C . GLY A 1 86 ? 2.527 6.587 -13.972 1.00 91.62 86 GLY A C 1
ATOM 697 O O . GLY A 1 86 ? 1.828 5.746 -14.527 1.00 91.62 86 GLY A O 1
ATOM 698 N N . ASN A 1 87 ? 3.621 6.241 -13.285 1.00 95.12 87 ASN A N 1
ATOM 699 C CA . ASN A 1 87 ? 3.973 4.840 -13.024 1.00 95.12 87 ASN A CA 1
ATOM 700 C C . ASN A 1 87 ? 3.306 4.377 -11.731 1.00 95.12 87 ASN A C 1
ATOM 702 O O . ASN A 1 87 ? 3.050 5.203 -10.857 1.00 95.12 87 ASN A O 1
ATOM 706 N N . VAL A 1 88 ? 3.067 3.071 -11.565 1.00 96.31 88 VAL A N 1
ATOM 707 C CA . VAL A 1 88 ? 2.608 2.549 -10.264 1.00 96.31 88 VAL A CA 1
ATOM 708 C C . VAL A 1 88 ? 3.576 3.004 -9.167 1.00 96.31 88 VAL A C 1
ATOM 710 O O . VAL A 1 88 ? 4.791 2.835 -9.302 1.00 96.31 88 VAL A O 1
ATOM 713 N N . ASP A 1 89 ? 3.036 3.589 -8.094 1.00 94.69 89 ASP A N 1
ATOM 714 C CA . ASP A 1 89 ? 3.828 4.116 -6.986 1.00 94.69 89 ASP A CA 1
ATOM 715 C C . ASP A 1 89 ? 4.717 3.014 -6.397 1.00 94.69 89 ASP A C 1
ATOM 717 O O . ASP A 1 89 ? 4.251 1.993 -5.884 1.00 94.69 89 ASP A O 1
ATOM 721 N N . ASN A 1 90 ? 6.027 3.241 -6.456 1.00 91.62 90 ASN A N 1
ATOM 722 C CA . ASN A 1 90 ? 7.015 2.271 -6.002 1.00 91.62 90 ASN A CA 1
ATOM 723 C C . ASN A 1 90 ? 7.161 2.231 -4.474 1.00 91.62 90 ASN A C 1
ATOM 725 O O . ASN A 1 90 ? 7.855 1.350 -3.959 1.00 91.62 90 ASN A O 1
ATOM 729 N N . ARG A 1 91 ? 6.548 3.174 -3.742 1.00 91.12 91 ARG A N 1
ATOM 730 C CA . ARG A 1 91 ? 6.678 3.241 -2.286 1.00 91.12 91 ARG A CA 1
ATOM 731 C C . ARG A 1 91 ? 5.715 2.319 -1.571 1.00 91.12 91 ARG A C 1
ATOM 733 O O . ARG A 1 91 ? 6.154 1.549 -0.723 1.00 91.12 91 ARG A O 1
ATOM 740 N N . PHE A 1 92 ? 4.428 2.412 -1.880 1.00 95.81 92 PHE A N 1
ATOM 741 C CA . PHE A 1 92 ? 3.370 1.686 -1.189 1.00 95.81 92 PHE A CA 1
ATOM 742 C C . PHE A 1 92 ? 2.540 0.843 -2.147 1.00 95.81 92 PHE A C 1
ATOM 744 O O . PHE A 1 92 ? 2.338 -0.336 -1.853 1.00 95.81 92 PHE A O 1
ATOM 751 N N . ALA A 1 93 ? 2.093 1.400 -3.279 1.00 96.69 93 ALA A N 1
ATOM 752 C CA . ALA A 1 93 ? 1.192 0.693 -4.192 1.00 96.69 93 ALA A CA 1
ATOM 753 C C . ALA A 1 93 ? 1.823 -0.596 -4.717 1.00 96.69 93 ALA A C 1
ATOM 755 O O . ALA A 1 93 ? 1.246 -1.671 -4.585 1.00 96.69 93 ALA A O 1
ATOM 756 N N . GLU A 1 94 ? 3.052 -0.519 -5.219 1.00 96.69 94 GLU A N 1
ATOM 757 C CA . GLU A 1 94 ? 3.777 -1.676 -5.726 1.00 96.69 94 GLU A CA 1
ATOM 758 C C . GLU A 1 94 ? 3.993 -2.746 -4.644 1.00 96.69 94 GLU A C 1
ATOM 760 O O . GLU A 1 94 ? 3.746 -3.929 -4.878 1.00 96.69 94 GLU A O 1
ATOM 765 N N . SER A 1 95 ? 4.400 -2.344 -3.434 1.00 95.81 95 SER A N 1
ATOM 766 C CA . SER A 1 95 ? 4.560 -3.270 -2.303 1.00 95.81 95 SER A CA 1
ATOM 767 C C . SER A 1 95 ? 3.244 -3.963 -1.940 1.00 95.81 95 SER A C 1
ATOM 769 O O . SER A 1 95 ? 3.243 -5.154 -1.620 1.00 95.81 95 SER A O 1
ATOM 771 N N . LEU A 1 96 ? 2.135 -3.223 -1.964 1.00 97.44 96 LEU A N 1
ATOM 772 C CA . LEU A 1 96 ? 0.808 -3.742 -1.670 1.00 97.44 96 LEU A CA 1
ATOM 773 C C . LEU A 1 96 ? 0.361 -4.734 -2.748 1.00 97.44 96 LEU A C 1
ATOM 775 O O . LEU A 1 96 ? 0.086 -5.887 -2.421 1.00 97.44 96 LEU A O 1
ATOM 779 N N . ILE A 1 97 ? 0.365 -4.318 -4.019 1.00 97.94 97 ILE A N 1
ATOM 780 C CA . ILE A 1 97 ? -0.066 -5.111 -5.184 1.00 97.94 97 ILE A CA 1
ATOM 781 C C . ILE A 1 97 ? 0.636 -6.466 -5.217 1.00 97.94 97 ILE A C 1
ATOM 783 O O . ILE A 1 97 ? -0.006 -7.502 -5.378 1.00 97.94 97 ILE A O 1
ATOM 787 N N . ARG A 1 98 ? 1.954 -6.483 -4.996 1.00 96.81 98 ARG A N 1
ATOM 788 C CA . ARG A 1 98 ? 2.750 -7.718 -5.013 1.00 96.81 98 ARG A CA 1
ATOM 789 C C . ARG A 1 98 ? 2.381 -8.695 -3.887 1.00 96.81 98 ARG A C 1
ATOM 791 O O . ARG A 1 98 ? 2.700 -9.878 -3.990 1.00 96.81 98 ARG A O 1
ATOM 798 N N . THR A 1 99 ? 1.735 -8.217 -2.825 1.00 96.62 99 THR A N 1
ATOM 799 C CA . THR A 1 99 ? 1.301 -9.016 -1.666 1.00 96.62 99 THR A CA 1
ATOM 800 C C . THR A 1 99 ? -0.143 -9.506 -1.810 1.00 96.62 99 THR A C 1
ATOM 802 O O . THR A 1 99 ? -0.471 -10.569 -1.283 1.00 96.62 99 THR A O 1
ATOM 805 N N . LEU A 1 100 ? -0.991 -8.789 -2.562 1.00 96.38 100 LEU A N 1
ATOM 806 C CA . LEU A 1 100 ? -2.422 -9.090 -2.723 1.00 96.38 100 LEU A CA 1
ATOM 807 C C . LEU A 1 100 ? -2.756 -10.550 -3.076 1.00 96.38 100 LEU A C 1
ATOM 809 O O . LEU A 1 100 ? -3.722 -11.050 -2.504 1.00 96.38 100 LEU A O 1
ATOM 813 N N . PRO A 1 101 ? -1.987 -11.281 -3.910 1.00 95.81 101 PRO A N 1
ATOM 814 C CA . PRO A 1 101 ? -2.331 -12.668 -4.231 1.00 95.81 101 PRO A CA 1
ATOM 815 C C . PRO A 1 101 ? -2.386 -13.618 -3.036 1.00 95.81 101 PRO A C 1
ATOM 817 O O . PRO A 1 101 ? -3.084 -14.626 -3.080 1.00 95.81 101 PRO A O 1
ATOM 820 N N . ASN A 1 102 ? -1.667 -13.292 -1.961 1.00 96.25 102 ASN A N 1
ATOM 821 C CA . ASN A 1 102 ? -1.634 -14.089 -0.735 1.00 96.25 102 ASN A CA 1
ATOM 822 C C . ASN A 1 102 ? -2.568 -13.534 0.356 1.00 96.25 102 ASN A C 1
ATOM 824 O O . ASN A 1 102 ? -2.625 -14.059 1.474 1.00 96.25 102 ASN A O 1
ATOM 828 N N . VAL A 1 103 ? -3.312 -12.473 0.043 1.00 96.19 103 VAL A N 1
ATOM 829 C CA . VAL A 1 103 ? -4.301 -11.857 0.921 1.00 96.19 103 VAL A CA 1
ATOM 830 C C . VAL A 1 103 ? -5.678 -12.451 0.616 1.00 96.19 103 VAL A C 1
ATOM 832 O O . VAL A 1 103 ? -6.055 -12.634 -0.536 1.00 96.19 103 VAL A O 1
ATOM 835 N N . LYS A 1 104 ? -6.441 -12.775 1.662 1.00 95.81 104 LYS A N 1
ATOM 836 C CA . LYS A 1 104 ? -7.775 -13.376 1.559 1.00 95.81 104 LYS A CA 1
ATOM 837 C C . LYS A 1 104 ? -8.817 -12.403 2.096 1.00 95.81 104 LYS A C 1
ATOM 839 O O . LYS A 1 104 ? -8.664 -11.903 3.206 1.00 95.81 104 LYS A O 1
ATOM 844 N N . ILE A 1 105 ? -9.883 -12.177 1.334 1.00 96.69 105 ILE A N 1
ATOM 845 C CA . ILE A 1 105 ? -11.079 -11.495 1.840 1.00 96.69 105 ILE A CA 1
ATOM 846 C C . ILE A 1 105 ? -11.697 -12.334 2.972 1.00 96.69 105 ILE A C 1
ATOM 848 O O . ILE A 1 105 ? -11.590 -13.561 2.972 1.00 96.69 105 ILE A O 1
ATOM 852 N N . ASN A 1 106 ? -12.336 -11.664 3.929 1.00 96.69 106 ASN A N 1
ATOM 853 C CA . ASN A 1 106 ? -12.919 -12.206 5.157 1.00 96.69 106 ASN A CA 1
ATOM 854 C C . ASN A 1 106 ? -11.903 -12.840 6.110 1.00 96.69 106 ASN A C 1
ATOM 856 O O . ASN A 1 106 ? -12.225 -13.783 6.828 1.00 96.69 106 ASN A O 1
ATOM 860 N N . ALA A 1 107 ? -10.673 -12.331 6.112 1.00 96.88 107 ALA A N 1
ATOM 861 C CA . ALA A 1 107 ? -9.664 -12.748 7.066 1.00 96.88 107 ALA A CA 1
ATOM 862 C C . ALA A 1 107 ? -9.046 -11.557 7.794 1.00 96.88 107 ALA A C 1
ATOM 864 O O . ALA A 1 107 ? -9.027 -10.433 7.283 1.00 96.88 107 ALA A O 1
ATOM 865 N N . ASP A 1 108 ? -8.525 -11.843 8.980 1.00 97.69 108 ASP A N 1
ATOM 866 C CA . ASP A 1 108 ? -8.065 -10.830 9.915 1.00 97.69 108 ASP A CA 1
ATOM 867 C C . ASP A 1 108 ? -6.607 -10.470 9.679 1.00 97.69 108 ASP A C 1
ATOM 869 O O . ASP A 1 108 ? -5.721 -11.331 9.559 1.00 97.69 108 ASP A O 1
ATOM 873 N N . TYR A 1 109 ? -6.366 -9.165 9.603 1.00 97.88 109 TYR A N 1
ATOM 874 C CA . TYR A 1 109 ? -5.056 -8.616 9.329 1.00 97.88 109 TYR A CA 1
ATOM 875 C C . TYR A 1 109 ? -4.759 -7.393 10.173 1.00 97.88 109 TYR A C 1
ATOM 877 O O . TYR A 1 109 ? -5.632 -6.605 10.534 1.00 97.88 109 TYR A O 1
ATOM 885 N N . ARG A 1 110 ? -3.462 -7.197 10.380 1.00 97.12 110 ARG A N 1
ATOM 886 C CA . ARG A 1 110 ? -2.860 -5.921 10.716 1.00 97.12 110 ARG A CA 1
ATOM 887 C C . ARG A 1 110 ? -2.141 -5.393 9.481 1.00 97.12 110 ARG A C 1
ATOM 889 O O . ARG A 1 110 ? -1.218 -6.034 8.973 1.00 97.12 110 ARG A O 1
ATOM 896 N N . ILE A 1 111 ? -2.535 -4.209 9.029 1.00 96.94 111 ILE A N 1
ATOM 897 C CA . ILE A 1 111 ? -1.921 -3.508 7.901 1.00 96.94 111 ILE A CA 1
ATOM 898 C C . ILE A 1 111 ? -1.122 -2.320 8.425 1.00 96.94 111 ILE A C 1
ATOM 900 O O . ILE A 1 111 ? -1.646 -1.457 9.131 1.00 96.94 111 ILE A O 1
ATOM 904 N N . PHE A 1 112 ? 0.161 -2.272 8.082 1.00 93.75 112 PHE A N 1
ATOM 905 C CA . PHE A 1 112 ? 1.071 -1.220 8.517 1.00 93.75 112 PHE A CA 1
ATOM 906 C C . PHE A 1 112 ? 1.983 -0.787 7.359 1.00 93.75 112 PHE A C 1
ATOM 908 O O . PHE A 1 112 ? 2.915 -1.519 7.000 1.00 93.75 112 PHE A O 1
ATOM 915 N N . PRO A 1 113 ? 1.726 0.384 6.752 1.00 95.62 113 PRO A N 1
ATOM 916 C CA . PRO A 1 113 ? 2.676 1.036 5.868 1.00 95.62 113 PRO A CA 1
ATOM 917 C C . PRO A 1 113 ? 3.904 1.478 6.661 1.00 95.62 113 PRO A C 1
ATOM 919 O O . PRO A 1 113 ? 3.806 1.858 7.826 1.00 95.62 113 PRO A O 1
ATOM 922 N N . TYR A 1 114 ? 5.069 1.431 6.030 1.00 93.12 114 TYR A N 1
ATOM 923 C CA . TYR A 1 114 ? 6.323 1.815 6.658 1.00 93.12 114 TYR A CA 1
ATOM 924 C C . TYR A 1 114 ? 7.187 2.634 5.711 1.00 93.12 114 TYR A C 1
ATOM 926 O O . TYR A 1 114 ? 7.188 2.428 4.496 1.00 93.12 114 TYR A O 1
ATOM 934 N N . VAL A 1 115 ? 7.968 3.529 6.305 1.00 92.38 115 VAL A N 1
ATOM 935 C CA . VAL A 1 115 ? 9.096 4.202 5.671 1.00 92.38 115 VAL A CA 1
ATOM 936 C C . VAL A 1 115 ? 10.281 4.049 6.617 1.00 92.38 115 VAL A C 1
ATOM 938 O O . VAL A 1 115 ? 10.233 4.467 7.768 1.00 92.38 115 VAL A O 1
ATOM 941 N N . ILE A 1 116 ? 11.322 3.385 6.136 1.00 89.12 116 ILE A N 1
ATOM 942 C CA . ILE A 1 116 ? 12.608 3.216 6.799 1.00 89.12 116 ILE A CA 1
ATOM 943 C C . ILE A 1 116 ? 13.570 4.156 6.089 1.00 89.12 116 ILE A C 1
ATOM 945 O O . ILE A 1 116 ? 13.887 3.973 4.910 1.00 89.12 116 ILE A O 1
ATOM 949 N N . GLU A 1 117 ? 14.010 5.180 6.805 1.00 85.62 117 GLU A N 1
ATOM 950 C CA . GLU A 1 117 ? 14.994 6.122 6.293 1.00 85.62 117 GLU A CA 1
ATOM 951 C C . GLU A 1 117 ? 16.378 5.474 6.191 1.00 85.62 117 GLU A C 1
ATOM 953 O O . GLU A 1 117 ? 16.674 4.454 6.817 1.00 85.62 117 GLU A O 1
ATOM 958 N N . LYS A 1 118 ? 17.237 6.073 5.365 1.00 84.62 118 LYS A N 1
ATOM 959 C CA . LYS A 1 118 ? 18.653 5.706 5.344 1.00 84.62 118 LYS A CA 1
ATOM 960 C C . LYS A 1 118 ? 19.253 6.021 6.710 1.00 84.62 118 LYS A C 1
ATOM 962 O O . LYS A 1 118 ? 19.003 7.087 7.261 1.00 84.62 118 LYS A O 1
ATOM 967 N N . SER A 1 119 ? 20.079 5.120 7.210 1.00 78.94 119 SER A N 1
ATOM 968 C CA . SER A 1 119 ? 20.836 5.300 8.446 1.00 78.94 119 SER A CA 1
ATOM 969 C C . SER A 1 119 ? 22.314 5.053 8.171 1.00 78.94 119 SER A C 1
ATOM 971 O O . SER A 1 119 ? 22.682 4.552 7.107 1.00 78.94 119 SER A O 1
ATOM 973 N N . GLU A 1 120 ? 23.177 5.333 9.146 1.00 72.44 120 GLU A N 1
ATOM 974 C CA . GLU A 1 120 ? 24.596 4.958 9.063 1.00 72.44 120 GLU A CA 1
ATOM 975 C C . GLU A 1 120 ? 24.786 3.449 8.823 1.00 72.44 120 GLU A C 1
ATOM 977 O O . GLU A 1 120 ? 25.729 3.028 8.154 1.00 72.44 120 GLU A O 1
ATOM 982 N N . THR A 1 121 ? 23.842 2.633 9.302 1.00 74.25 121 THR A N 1
ATOM 983 C CA . THR A 1 121 ? 23.831 1.173 9.151 1.00 74.25 121 THR A CA 1
ATOM 984 C C . THR A 1 121 ? 23.119 0.678 7.888 1.00 74.25 121 THR A C 1
ATOM 986 O O . THR A 1 121 ? 23.334 -0.464 7.486 1.00 74.25 121 THR A O 1
ATOM 989 N N . SER A 1 122 ? 22.310 1.511 7.221 1.00 73.94 122 SER A N 1
ATOM 990 C CA . SER A 1 122 ? 21.598 1.155 5.991 1.00 73.94 122 SER A CA 1
ATOM 991 C C . SER A 1 122 ? 21.821 2.182 4.887 1.00 73.94 122 SER A C 1
ATOM 993 O O . SER A 1 122 ? 21.236 3.267 4.872 1.00 73.94 122 SER A O 1
ATOM 995 N N . LYS A 1 123 ? 22.605 1.786 3.875 1.00 74.25 123 LYS A N 1
ATOM 996 C CA . LYS A 1 123 ? 22.894 2.604 2.680 1.00 74.25 123 LYS A CA 1
ATOM 997 C C . LYS A 1 123 ? 21.641 2.954 1.863 1.00 74.25 123 LYS A C 1
ATOM 999 O O . LYS A 1 123 ? 21.661 3.897 1.064 1.00 74.25 123 LYS A O 1
ATOM 1004 N N . TYR A 1 124 ? 20.551 2.213 2.058 1.00 75.94 124 TYR A N 1
ATOM 1005 C CA . TYR A 1 124 ? 19.304 2.373 1.321 1.00 75.94 124 TYR A CA 1
ATOM 1006 C C . TYR A 1 124 ? 18.121 2.514 2.280 1.00 75.94 124 TYR A C 1
ATOM 1008 O O . TYR A 1 124 ? 17.999 1.775 3.254 1.00 75.94 124 TYR A O 1
ATOM 1016 N N . GLY A 1 125 ? 17.255 3.485 1.995 1.00 81.38 125 GLY A N 1
ATOM 1017 C CA . GLY A 1 125 ? 15.953 3.571 2.640 1.00 81.38 125 GLY A CA 1
ATOM 1018 C C . GLY A 1 125 ? 15.016 2.576 1.970 1.00 81.38 125 GLY A C 1
ATOM 1019 O O . GLY A 1 125 ? 15.237 2.193 0.818 1.00 81.38 125 GLY A O 1
ATOM 1020 N N . SER A 1 126 ? 13.974 2.157 2.672 1.00 87.69 126 SER A N 1
ATOM 1021 C CA . SER A 1 126 ? 12.941 1.294 2.106 1.00 87.69 126 SER A CA 1
ATOM 1022 C C . SER A 1 126 ? 11.567 1.754 2.558 1.00 87.69 126 SER A C 1
ATOM 1024 O O . SER A 1 126 ? 11.400 2.249 3.6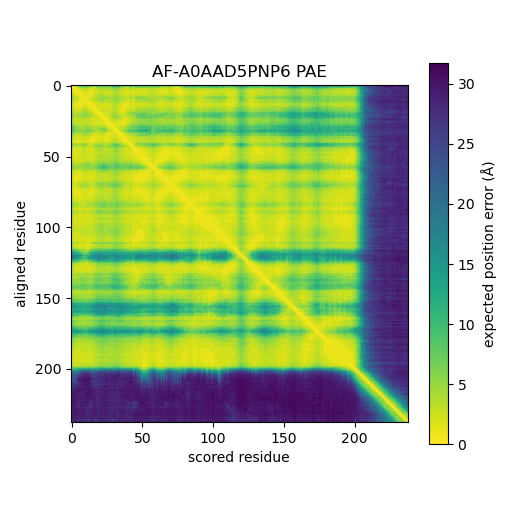64 1.00 87.69 126 SER A O 1
ATOM 1026 N N . SER A 1 127 ? 10.573 1.595 1.703 1.00 93.12 127 SER A N 1
ATOM 1027 C CA . SER A 1 127 ? 9.177 1.853 2.038 1.00 93.12 127 SER A CA 1
ATOM 1028 C C . SER A 1 127 ? 8.329 0.702 1.530 1.00 93.12 127 SER A C 1
ATOM 1030 O O . SER A 1 127 ? 8.751 -0.032 0.634 1.00 93.12 127 SER A O 1
ATOM 1032 N N . GLY A 1 128 ? 7.159 0.518 2.122 1.00 95.00 128 GLY A N 1
ATOM 1033 C CA . GLY A 1 128 ? 6.264 -0.550 1.713 1.00 95.00 128 GLY A CA 1
ATOM 1034 C C . GLY A 1 128 ? 5.040 -0.658 2.593 1.00 95.00 128 GLY A C 1
ATOM 1035 O O . GLY A 1 128 ? 4.788 0.171 3.468 1.00 95.00 128 GLY A O 1
ATOM 1036 N N . VAL A 1 129 ? 4.286 -1.726 2.364 1.00 96.56 129 VAL A N 1
ATOM 1037 C CA . VAL A 1 129 ? 3.141 -2.111 3.185 1.00 96.56 129 VAL A CA 1
ATOM 1038 C C . VAL A 1 129 ? 3.408 -3.496 3.749 1.00 96.56 129 VAL A C 1
ATOM 1040 O O . VAL A 1 129 ? 3.650 -4.443 3.005 1.00 96.56 129 VAL A O 1
ATOM 1043 N N . SER A 1 130 ? 3.379 -3.616 5.075 1.00 95.25 130 SER A N 1
ATOM 1044 C CA . SER A 1 130 ? 3.402 -4.909 5.750 1.00 95.25 130 SER A CA 1
ATOM 1045 C C . SER A 1 130 ? 1.976 -5.333 6.073 1.00 95.25 130 SER A C 1
ATOM 1047 O O . SER A 1 130 ? 1.245 -4.595 6.733 1.00 95.25 130 SER A O 1
ATOM 1049 N N . ILE A 1 131 ? 1.604 -6.533 5.635 1.00 97.19 131 ILE A N 1
ATOM 1050 C CA . ILE A 1 131 ? 0.339 -7.182 5.977 1.00 97.19 131 ILE A CA 1
ATOM 1051 C C . ILE A 1 131 ? 0.684 -8.411 6.808 1.00 97.19 131 ILE A C 1
ATOM 1053 O O . ILE A 1 131 ? 1.495 -9.237 6.391 1.00 97.19 131 ILE A O 1
ATOM 1057 N N . VAL A 1 132 ? 0.108 -8.509 7.998 1.00 97.06 132 VAL A N 1
ATOM 1058 C CA . VAL A 1 132 ? 0.376 -9.584 8.959 1.00 97.06 132 VAL A CA 1
ATOM 1059 C C . VAL A 1 132 ? -0.958 -10.167 9.391 1.00 97.06 132 VAL A C 1
ATOM 1061 O O . VAL A 1 132 ? -1.905 -9.403 9.577 1.00 97.06 132 VAL A O 1
ATOM 1064 N N . ARG A 1 133 ? -1.060 -11.492 9.531 1.00 96.38 133 ARG A N 1
ATOM 1065 C CA . ARG A 1 133 ? -2.250 -12.101 10.145 1.00 96.38 133 ARG A CA 1
ATOM 1066 C C . ARG A 1 133 ? -2.428 -11.555 11.559 1.00 96.38 133 ARG A C 1
ATOM 1068 O O . ARG A 1 133 ? -1.446 -11.308 12.259 1.00 96.38 133 ARG A O 1
ATOM 1075 N N . ALA A 1 134 ? -3.671 -11.319 11.947 1.00 95.38 134 ALA A N 1
ATOM 1076 C CA . ALA A 1 134 ? -3.980 -10.751 13.248 1.00 95.38 134 ALA A CA 1
ATOM 1077 C C . ALA A 1 134 ? -5.037 -11.570 13.980 1.00 95.38 134 ALA A C 1
ATOM 1079 O O . ALA A 1 134 ? -5.875 -12.215 13.357 1.00 95.38 134 ALA A O 1
ATOM 1080 N N . ASP A 1 135 ? -4.990 -11.476 15.301 1.00 92.81 135 ASP A N 1
ATOM 1081 C CA . ASP A 1 135 ? -6.104 -11.764 16.191 1.00 92.81 135 ASP A CA 1
ATOM 1082 C C . ASP A 1 135 ? -6.768 -10.420 16.523 1.00 92.81 135 ASP A C 1
ATOM 1084 O O . ASP A 1 135 ? -6.124 -9.532 17.095 1.00 92.81 135 ASP A O 1
ATOM 1088 N N . LEU A 1 136 ? -8.023 -10.236 16.106 1.00 91.81 136 LEU A N 1
ATOM 1089 C CA . LEU A 1 136 ? -8.754 -8.983 16.325 1.00 91.81 136 LEU A CA 1
ATOM 1090 C C . LEU A 1 136 ? -9.290 -8.828 17.743 1.00 91.81 136 LEU A C 1
ATOM 1092 O O . LEU A 1 136 ? -9.415 -7.694 18.204 1.00 91.81 136 LEU A O 1
ATOM 1096 N N . GLU A 1 137 ? -9.579 -9.930 18.431 1.00 89.12 137 GLU A N 1
ATOM 1097 C CA . GLU A 1 137 ? -10.079 -9.890 19.805 1.00 89.12 137 GLU A CA 1
ATOM 1098 C C . GLU A 1 137 ? -8.965 -9.418 20.742 1.00 89.12 137 GLU A C 1
ATOM 1100 O O . GLU A 1 137 ? -9.159 -8.515 21.559 1.00 89.12 137 GLU A O 1
ATOM 1105 N N . ALA A 1 138 ? -7.759 -9.962 20.558 1.00 87.94 138 ALA A N 1
ATOM 1106 C CA . ALA A 1 138 ? -6.577 -9.571 21.320 1.00 87.94 138 ALA A CA 1
ATOM 1107 C C . ALA A 1 138 ? -5.848 -8.333 20.751 1.00 87.94 138 ALA A C 1
ATOM 1109 O O . ALA A 1 138 ? -4.948 -7.802 21.403 1.00 87.94 138 ALA A O 1
ATOM 1110 N N . GLU A 1 139 ? -6.187 -7.884 19.536 1.00 87.62 139 GLU A N 1
ATOM 1111 C CA . GLU A 1 139 ? -5.446 -6.873 18.757 1.00 87.62 139 GLU A CA 1
ATOM 1112 C C . GLU A 1 139 ? -3.937 -7.175 18.661 1.00 87.62 139 GLU A C 1
ATOM 1114 O O . GLU A 1 139 ? -3.066 -6.294 18.715 1.00 87.62 139 GLU A O 1
ATOM 1119 N N . THR A 1 140 ? -3.603 -8.452 18.489 1.00 90.38 140 THR A N 1
ATOM 1120 C CA . THR A 1 140 ? -2.220 -8.919 18.365 1.00 90.38 140 THR A CA 1
ATOM 1121 C C . THR A 1 140 ? -1.926 -9.407 16.953 1.00 90.38 140 THR A C 1
ATOM 1123 O O . THR A 1 140 ? -2.817 -9.739 16.177 1.00 90.38 140 THR A O 1
ATOM 1126 N N . ALA A 1 141 ? -0.650 -9.372 16.579 1.00 90.38 141 ALA A N 1
ATOM 1127 C CA . ALA A 1 141 ? -0.171 -9.905 15.311 1.00 90.38 141 ALA A CA 1
ATOM 1128 C C . ALA A 1 141 ? 1.263 -10.395 15.514 1.00 90.38 141 ALA A C 1
ATOM 1130 O O . ALA A 1 141 ? 2.121 -9.606 15.933 1.00 90.38 141 ALA A O 1
ATOM 1131 N N . ASN A 1 142 ? 1.528 -11.670 15.224 1.00 87.12 142 ASN A N 1
ATOM 1132 C CA . ASN A 1 142 ? 2.888 -12.194 15.225 1.00 87.12 142 ASN A CA 1
ATOM 1133 C C . ASN A 1 142 ? 3.569 -11.787 13.914 1.00 87.12 142 ASN A C 1
ATOM 1135 O O . ASN A 1 142 ? 3.072 -12.069 12.829 1.00 87.12 142 ASN A O 1
ATOM 1139 N N . LYS A 1 143 ? 4.722 -11.117 14.003 1.00 82.44 143 LYS A N 1
ATOM 1140 C CA . LYS A 1 143 ? 5.482 -10.671 12.825 1.00 82.44 143 LYS A CA 1
ATOM 1141 C C . LYS A 1 143 ? 5.917 -11.829 11.924 1.00 82.44 143 LYS A C 1
ATOM 1143 O O . LYS A 1 143 ? 6.158 -11.592 10.744 1.00 82.44 143 LYS A O 1
ATOM 1148 N N . GLU A 1 144 ? 6.033 -13.035 12.468 1.00 87.12 144 GLU A N 1
ATOM 1149 C CA . GLU A 1 144 ? 6.356 -14.252 11.718 1.00 87.12 144 GLU A CA 1
ATOM 1150 C C . GLU A 1 144 ? 5.213 -14.659 10.777 1.00 87.12 144 GLU A C 1
ATOM 1152 O O . GLU A 1 144 ? 5.475 -15.158 9.686 1.00 87.12 144 GLU A O 1
ATOM 1157 N N . ASP A 1 145 ? 3.968 -14.298 11.104 1.00 91.31 145 ASP A N 1
ATOM 1158 C CA . ASP A 1 145 ? 2.783 -14.519 10.265 1.00 91.31 145 ASP A CA 1
ATOM 1159 C C . ASP A 1 145 ? 2.592 -13.411 9.214 1.00 91.31 145 ASP A C 1
ATOM 1161 O O . ASP A 1 145 ? 1.473 -13.078 8.790 1.00 91.31 145 ASP A O 1
ATOM 1165 N N . LYS A 1 146 ? 3.697 -12.782 8.801 1.00 95.19 146 LYS A N 1
ATOM 1166 C CA . LYS A 1 146 ? 3.694 -11.807 7.716 1.00 95.19 146 LYS A CA 1
ATOM 1167 C C . LYS A 1 146 ? 3.250 -12.500 6.432 1.00 95.19 146 LYS A C 1
ATOM 1169 O O . LYS A 1 146 ? 3.800 -13.524 6.034 1.00 95.19 146 LYS A O 1
ATOM 1174 N N . VAL A 1 147 ? 2.286 -11.897 5.744 1.00 96.06 147 VAL A N 1
ATOM 1175 C CA . VAL A 1 147 ? 1.831 -12.385 4.443 1.00 96.06 147 VAL A CA 1
ATOM 1176 C C . VAL A 1 147 ? 2.994 -12.270 3.450 1.00 96.06 147 VAL A C 1
ATOM 1178 O O . VAL A 1 147 ? 3.530 -11.170 3.271 1.00 96.06 147 VAL A O 1
ATOM 1181 N N . PRO A 1 148 ? 3.415 -13.377 2.813 1.00 94.06 148 PRO A N 1
ATOM 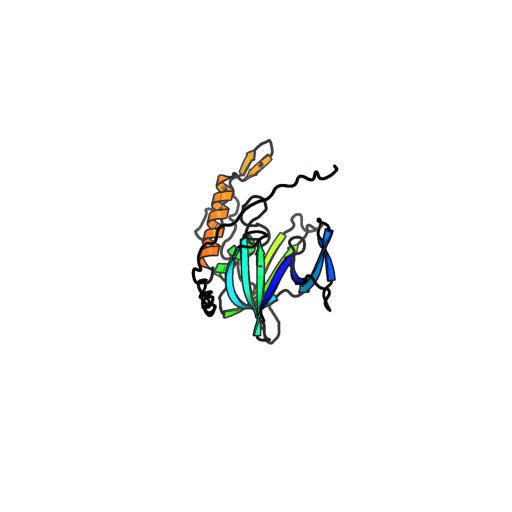1182 C CA . PRO A 1 148 ? 4.533 -13.347 1.887 1.00 94.06 148 PRO A CA 1
ATOM 1183 C C . PRO A 1 148 ? 4.161 -12.586 0.616 1.00 94.06 148 PRO A C 1
ATOM 1185 O O . PRO A 1 148 ? 3.013 -12.587 0.167 1.00 94.06 148 PRO A O 1
ATOM 1188 N N . VAL A 1 149 ? 5.164 -11.970 0.001 1.00 93.12 149 VAL A N 1
ATOM 1189 C CA . VAL A 1 149 ? 5.009 -11.313 -1.296 1.00 93.12 149 VAL A CA 1
ATOM 1190 C C . VAL A 1 149 ? 4.961 -12.388 -2.384 1.00 93.12 149 VAL A C 1
ATOM 1192 O O . VAL A 1 149 ? 5.833 -13.250 -2.428 1.00 93.12 149 VAL A O 1
ATOM 1195 N N . ALA A 1 150 ? 3.952 -12.344 -3.253 1.00 93.06 150 ALA A N 1
ATOM 1196 C CA . ALA A 1 150 ? 3.770 -13.321 -4.325 1.00 93.06 150 ALA A CA 1
ATOM 1197 C C . ALA A 1 150 ? 4.633 -13.005 -5.550 1.00 93.06 150 ALA A C 1
ATOM 1199 O O . ALA A 1 150 ? 5.235 -13.906 -6.127 1.00 93.06 150 ALA A O 1
ATOM 1200 N N . TYR A 1 151 ? 4.717 -11.723 -5.919 1.00 91.81 151 TYR A N 1
ATOM 1201 C CA . TYR A 1 151 ? 5.514 -11.282 -7.060 1.00 91.81 151 TYR A CA 1
ATOM 1202 C C . TYR A 1 151 ? 6.865 -10.742 -6.599 1.00 91.81 151 TYR A C 1
ATOM 1204 O O . TYR A 1 151 ? 6.920 -9.755 -5.861 1.00 91.81 151 TYR A O 1
ATOM 1212 N N . ARG A 1 152 ? 7.977 -11.354 -7.003 1.00 90.31 152 ARG A N 1
ATOM 1213 C CA . ARG A 1 152 ? 9.328 -10.936 -6.580 1.00 90.31 152 ARG A CA 1
ATOM 1214 C C . ARG A 1 152 ? 10.019 -10.081 -7.644 1.00 90.31 152 ARG A C 1
ATOM 1216 O O . ARG A 1 152 ? 9.613 -10.052 -8.802 1.00 90.31 152 ARG A O 1
ATOM 1223 N N . TYR A 1 153 ? 11.055 -9.358 -7.230 1.00 88.31 153 TYR A N 1
ATOM 1224 C CA . TYR A 1 153 ? 11.983 -8.760 -8.184 1.00 88.31 153 TYR A CA 1
ATOM 1225 C C . TYR A 1 153 ? 13.006 -9.800 -8.603 1.00 88.31 153 TYR A C 1
ATOM 1227 O O . TYR A 1 153 ? 13.543 -10.508 -7.752 1.00 88.31 153 TYR A O 1
ATOM 1235 N N . LEU A 1 154 ? 13.303 -9.834 -9.896 1.00 85.00 154 LEU A N 1
ATOM 1236 C CA . LEU A 1 154 ? 14.379 -10.652 -10.432 1.00 85.00 154 LEU A CA 1
ATOM 1237 C C . LEU A 1 154 ? 15.739 -10.112 -10.007 1.00 85.00 154 LEU A C 1
ATOM 1239 O O . LEU A 1 154 ? 15.997 -8.904 -10.075 1.00 85.00 154 LEU A O 1
ATOM 1243 N N . ALA A 1 155 ? 16.633 -11.025 -9.633 1.00 79.38 155 ALA A N 1
ATOM 1244 C CA . ALA A 1 155 ? 18.045 -10.699 -9.530 1.00 79.38 155 ALA A CA 1
ATOM 1245 C C . ALA A 1 155 ? 18.641 -10.425 -10.925 1.00 79.38 155 ALA A C 1
ATOM 1247 O O . ALA A 1 155 ? 18.040 -10.706 -11.965 1.00 79.38 155 ALA A O 1
ATOM 1248 N N . LYS A 1 156 ? 19.841 -9.834 -10.955 1.00 73.50 156 LYS A N 1
ATOM 1249 C CA . LYS A 1 156 ? 20.471 -9.323 -12.183 1.00 73.50 156 LYS A CA 1
ATOM 1250 C C . LYS A 1 156 ? 20.597 -10.379 -13.292 1.00 73.50 156 LYS A C 1
ATOM 1252 O O . LYS A 1 156 ? 20.451 -10.001 -14.453 1.00 73.50 156 LYS A O 1
ATOM 1257 N N . ASP A 1 157 ? 20.759 -11.650 -12.940 1.00 80.88 157 ASP A N 1
ATOM 1258 C CA . ASP A 1 157 ? 21.081 -12.732 -13.879 1.00 80.88 157 ASP A CA 1
ATOM 1259 C C . ASP A 1 157 ? 20.040 -13.868 -13.878 1.00 80.88 157 ASP A C 1
ATOM 1261 O O . ASP A 1 157 ? 20.289 -14.953 -14.395 1.00 80.88 157 ASP A O 1
ATOM 1265 N N . GLU A 1 158 ? 18.858 -13.630 -13.304 1.00 82.81 158 GLU A N 1
ATOM 1266 C CA . GLU A 1 158 ? 17.776 -14.615 -13.279 1.00 82.81 158 GLU A CA 1
ATOM 1267 C C . GLU A 1 158 ? 16.860 -14.514 -14.503 1.00 82.81 158 GLU A C 1
ATOM 1269 O O . GLU A 1 158 ? 16.601 -13.429 -15.034 1.00 82.81 158 GLU A O 1
ATOM 1274 N N . ILE A 1 159 ? 16.336 -15.666 -14.923 1.00 80.12 159 ILE A N 1
ATOM 1275 C CA . ILE A 1 159 ? 15.325 -15.772 -15.976 1.00 80.12 159 ILE A CA 1
ATOM 1276 C C . ILE A 1 159 ? 13.954 -15.499 -15.357 1.00 80.12 159 ILE A C 1
ATOM 1278 O O . ILE A 1 159 ? 13.627 -16.052 -14.308 1.00 80.12 159 ILE A O 1
ATOM 1282 N N . ALA A 1 160 ? 13.158 -14.659 -16.018 1.00 82.75 160 ALA A N 1
ATOM 1283 C CA . ALA A 1 160 ? 11.816 -14.323 -15.567 1.00 82.75 160 ALA A CA 1
ATOM 1284 C C . ALA A 1 160 ? 10.898 -15.553 -15.548 1.00 82.75 160 ALA A C 1
ATOM 1286 O O . ALA A 1 160 ? 10.714 -16.224 -16.564 1.00 82.75 160 ALA A O 1
ATOM 1287 N N . GLY A 1 161 ? 10.308 -15.820 -14.388 1.00 81.56 161 GLY A N 1
ATOM 1288 C CA . GLY A 1 161 ? 9.201 -16.743 -14.201 1.00 81.56 161 GLY A CA 1
ATOM 1289 C C . GLY A 1 161 ? 7.841 -16.030 -14.174 1.00 81.56 161 GLY A C 1
ATOM 1290 O O . GLY A 1 161 ? 7.762 -14.802 -14.188 1.00 81.56 161 GLY A O 1
ATOM 1291 N N . PRO A 1 162 ? 6.738 -16.791 -14.080 1.00 80.06 162 PRO A N 1
ATOM 1292 C CA . PRO A 1 162 ? 5.375 -16.247 -14.107 1.00 80.06 162 PRO A CA 1
ATOM 1293 C C . PRO A 1 162 ? 5.023 -15.364 -12.895 1.00 80.06 162 PRO A C 1
ATOM 1295 O O . PRO A 1 162 ? 4.072 -14.589 -12.959 1.00 80.06 162 PRO A O 1
ATOM 1298 N N . ASN A 1 163 ? 5.786 -15.468 -11.803 1.00 86.12 163 ASN A N 1
ATOM 1299 C CA . ASN A 1 163 ? 5.588 -14.713 -10.561 1.00 86.12 163 ASN A CA 1
ATOM 1300 C C . ASN A 1 163 ? 6.648 -13.616 -10.369 1.00 86.12 163 ASN A C 1
ATOM 1302 O O . ASN A 1 163 ? 6.918 -13.190 -9.246 1.00 86.12 163 ASN A O 1
ATOM 1306 N N . ASP A 1 164 ? 7.269 -13.157 -11.450 1.00 90.94 164 ASP A N 1
ATOM 1307 C CA . ASP A 1 164 ? 8.304 -12.134 -11.391 1.00 90.94 164 ASP A CA 1
ATOM 1308 C C . ASP A 1 164 ? 7.800 -10.810 -11.963 1.00 90.94 164 ASP A C 1
ATOM 1310 O O . ASP A 1 164 ? 7.136 -10.765 -12.996 1.00 90.94 164 ASP A O 1
ATOM 1314 N N . VAL A 1 165 ? 8.120 -9.711 -11.278 1.00 92.50 165 VAL A N 1
ATOM 1315 C CA . VAL A 1 165 ? 7.860 -8.365 -11.802 1.00 92.50 165 VAL A CA 1
ATOM 1316 C C . VAL A 1 165 ? 8.795 -8.125 -12.997 1.00 92.50 165 VAL A C 1
ATOM 1318 O O . VAL A 1 165 ? 10.002 -8.362 -12.848 1.00 92.50 165 VAL A O 1
ATOM 1321 N N . PRO A 1 166 ? 8.293 -7.618 -14.145 1.00 92.06 166 PRO A N 1
ATOM 1322 C CA . PRO A 1 166 ? 9.116 -7.336 -15.315 1.00 92.06 166 PRO A CA 1
ATOM 1323 C C . PRO A 1 166 ? 10.362 -6.514 -14.977 1.00 92.06 166 PRO A C 1
ATOM 1325 O O . PRO A 1 166 ? 10.318 -5.531 -14.226 1.00 92.06 166 PRO A O 1
ATOM 1328 N N . LYS A 1 167 ? 11.502 -6.940 -15.525 1.00 90.88 167 LYS A N 1
ATOM 1329 C CA . LYS A 1 167 ? 12.796 -6.321 -15.247 1.00 90.88 167 LYS A CA 1
ATOM 1330 C C . LYS A 1 167 ? 12.904 -4.982 -15.966 1.00 90.88 167 LYS A C 1
ATOM 1332 O O . LYS A 1 167 ? 12.724 -4.887 -17.176 1.00 90.88 167 LYS A O 1
ATOM 1337 N N . LEU A 1 168 ? 13.308 -3.954 -15.225 1.00 90.88 168 LEU A N 1
ATOM 1338 C CA . LEU A 1 168 ? 13.610 -2.659 -15.820 1.00 90.88 168 LEU A CA 1
ATOM 1339 C C . LEU A 1 168 ? 14.859 -2.754 -16.699 1.00 90.88 168 LEU A C 1
ATOM 1341 O O . LEU A 1 168 ? 15.930 -3.179 -16.255 1.00 90.88 168 LEU A O 1
ATOM 1345 N N . VAL A 1 169 ? 14.726 -2.310 -17.945 1.00 91.06 169 VAL A N 1
ATOM 1346 C CA . VAL A 1 169 ? 15.836 -2.203 -18.888 1.00 91.06 169 VAL A CA 1
ATOM 1347 C C . VAL A 1 169 ? 16.425 -0.816 -18.729 1.00 91.06 169 VAL A C 1
ATOM 1349 O O . VAL A 1 169 ? 15.737 0.173 -18.956 1.00 91.06 169 VAL A O 1
ATOM 1352 N N . PHE A 1 170 ? 17.693 -0.726 -18.339 1.00 91.56 170 PHE A N 1
ATOM 1353 C CA . PHE A 1 170 ? 18.383 0.553 -18.196 1.00 91.56 170 PHE A CA 1
ATOM 1354 C C . PHE A 1 170 ? 19.170 0.877 -19.462 1.00 91.56 170 PHE A C 1
ATOM 1356 O O . PHE A 1 170 ? 19.842 0.012 -20.021 1.00 91.56 170 PHE A O 1
ATOM 1363 N N . LYS A 1 171 ? 19.101 2.133 -19.900 1.00 92.88 171 LYS A N 1
ATOM 1364 C CA . LYS A 1 171 ? 19.933 2.677 -20.976 1.00 92.88 171 LYS A CA 1
ATOM 1365 C C . LYS A 1 171 ? 20.498 4.024 -20.554 1.00 92.88 171 LYS A C 1
ATOM 1367 O O . LYS A 1 171 ? 19.894 4.744 -19.752 1.00 92.88 171 LYS A O 1
ATOM 1372 N N . GLU A 1 172 ? 21.652 4.365 -21.105 1.00 93.50 172 GLU A N 1
ATOM 1373 C CA . GLU A 1 172 ? 22.227 5.682 -20.895 1.00 93.50 172 GLU A CA 1
ATOM 1374 C C . GLU A 1 172 ? 21.368 6.735 -21.600 1.00 93.50 172 GLU A C 1
ATOM 1376 O O . GLU A 1 172 ? 21.096 6.662 -22.798 1.00 93.50 172 GLU A O 1
ATOM 1381 N N . GLN A 1 173 ? 20.904 7.714 -20.831 1.00 88.25 173 GLN A N 1
ATOM 1382 C CA . GLN A 1 173 ? 20.122 8.839 -21.315 1.00 88.25 173 GLN A CA 1
ATOM 1383 C C . GLN A 1 173 ? 20.653 10.111 -20.663 1.00 88.25 173 GLN A C 1
ATOM 1385 O O . GLN A 1 173 ? 20.593 10.265 -19.441 1.00 88.25 173 GLN A O 1
ATOM 1390 N N . ARG A 1 174 ? 21.160 11.043 -21.480 1.00 88.19 174 ARG A N 1
ATOM 1391 C CA . ARG A 1 174 ? 21.737 12.318 -21.010 1.00 88.19 174 ARG A CA 1
ATOM 1392 C C . ARG A 1 174 ? 22.834 12.112 -19.945 1.00 88.19 174 ARG A C 1
ATOM 1394 O O . ARG A 1 174 ? 22.811 12.763 -18.902 1.00 88.19 174 ARG A O 1
ATOM 1401 N N . GLY A 1 175 ? 23.744 11.160 -20.177 1.00 89.38 175 GLY A N 1
ATOM 1402 C CA . GLY A 1 175 ? 24.865 10.856 -19.276 1.00 89.38 175 GLY A CA 1
ATOM 1403 C C . GLY A 1 175 ? 24.477 10.163 -17.965 1.00 89.38 175 GLY A C 1
ATOM 1404 O O . GLY A 1 175 ? 25.272 10.117 -17.029 1.00 89.38 175 GLY A O 1
ATOM 1405 N N . LYS A 1 176 ? 23.238 9.665 -17.842 1.00 89.75 176 LYS A N 1
ATOM 1406 C CA . LYS A 1 176 ? 22.766 8.923 -16.666 1.00 89.75 176 LYS A CA 1
ATOM 1407 C C . LYS A 1 176 ? 22.099 7.627 -17.103 1.00 89.75 176 LYS A C 1
ATOM 1409 O O . LYS A 1 176 ? 21.251 7.640 -17.991 1.00 89.75 176 LYS A O 1
ATOM 1414 N N . ASN A 1 177 ? 22.418 6.524 -16.432 1.00 91.19 177 ASN A N 1
ATOM 1415 C CA . ASN A 1 177 ? 21.670 5.283 -16.605 1.00 91.19 177 ASN A CA 1
ATOM 1416 C C . ASN A 1 177 ? 20.267 5.444 -16.020 1.00 91.19 177 ASN A C 1
ATOM 1418 O O . ASN A 1 177 ? 20.105 5.696 -14.825 1.00 91.19 177 ASN A O 1
ATOM 1422 N N . ARG A 1 178 ? 19.253 5.317 -16.877 1.00 89.25 178 ARG A N 1
ATOM 1423 C CA . ARG A 1 178 ? 17.837 5.429 -16.518 1.00 89.25 178 ARG A CA 1
ATOM 1424 C C . ARG A 1 178 ? 17.065 4.234 -17.063 1.00 89.25 178 ARG A C 1
ATOM 1426 O O . ARG A 1 178 ? 17.454 3.702 -18.106 1.00 89.25 178 ARG A O 1
ATOM 1433 N N . PRO A 1 179 ? 15.990 3.802 -16.387 1.00 91.56 179 PRO A N 1
ATOM 1434 C CA . PRO A 1 179 ? 15.109 2.800 -16.960 1.00 91.56 179 PRO A CA 1
ATOM 1435 C C . PRO A 1 179 ? 14.466 3.362 -18.234 1.00 91.56 179 PRO A C 1
ATOM 1437 O O . PRO A 1 179 ? 14.147 4.549 -18.318 1.00 91.56 179 PRO A O 1
ATOM 1440 N N . THR A 1 180 ? 14.305 2.518 -19.247 1.00 92.94 180 THR A N 1
ATOM 1441 C CA . THR A 1 180 ? 13.625 2.898 -20.486 1.00 92.94 180 THR A CA 1
ATOM 1442 C C . THR A 1 180 ? 12.130 3.068 -20.240 1.00 92.94 180 THR A C 1
ATOM 1444 O O . THR A 1 180 ? 11.552 2.335 -19.434 1.00 92.94 180 THR A O 1
ATOM 1447 N N . ALA A 1 181 ? 11.501 3.995 -20.969 1.00 92.69 181 ALA A N 1
ATOM 1448 C CA . ALA A 1 181 ? 10.059 4.232 -20.885 1.00 92.69 181 ALA A CA 1
ATOM 1449 C C . ALA A 1 181 ? 9.258 2.945 -21.142 1.00 92.69 181 ALA A C 1
ATOM 1451 O O . ALA A 1 181 ? 8.432 2.582 -20.317 1.00 92.69 181 ALA A O 1
ATOM 1452 N N . ALA A 1 182 ? 9.610 2.195 -22.192 1.00 93.88 182 ALA A N 1
ATOM 1453 C CA . ALA A 1 182 ? 8.972 0.918 -22.511 1.00 93.88 182 ALA A CA 1
ATOM 1454 C C . ALA A 1 182 ? 9.028 -0.086 -21.343 1.00 93.88 182 ALA A C 1
ATOM 1456 O O . ALA A 1 182 ? 8.013 -0.669 -20.988 1.00 93.88 182 ALA A O 1
ATOM 1457 N N . SER A 1 183 ? 10.184 -0.243 -20.681 1.00 93.38 183 SER A N 1
ATOM 1458 C CA . SER A 1 183 ? 10.286 -1.165 -19.536 1.00 93.38 183 SER A CA 1
ATOM 1459 C C . SER A 1 183 ? 9.530 -0.691 -18.288 1.00 93.38 183 SER A C 1
ATOM 1461 O O . SER A 1 183 ? 9.100 -1.504 -17.475 1.00 93.38 183 SER A O 1
ATOM 1463 N N . MET A 1 184 ? 9.380 0.627 -18.113 1.00 93.88 184 MET A N 1
ATOM 1464 C CA . MET A 1 184 ? 8.582 1.198 -17.023 1.00 93.88 184 MET A CA 1
ATOM 1465 C C . MET A 1 184 ? 7.085 1.006 -17.271 1.00 93.88 184 MET A C 1
ATOM 1467 O O . MET A 1 184 ? 6.351 0.657 -16.348 1.00 93.88 184 MET A O 1
ATOM 1471 N N . GLU A 1 185 ? 6.652 1.197 -18.515 1.00 94.75 185 GLU A N 1
ATOM 1472 C CA . GLU A 1 185 ? 5.280 0.970 -18.961 1.00 94.75 185 GLU A CA 1
ATOM 1473 C C . GLU A 1 185 ? 4.898 -0.508 -18.833 1.00 94.75 185 GLU A C 1
ATOM 1475 O O . GLU A 1 185 ? 3.879 -0.825 -18.230 1.00 94.75 185 GLU A O 1
ATOM 1480 N N . GLU A 1 186 ? 5.761 -1.425 -19.278 1.00 94.94 186 GLU A N 1
ATOM 1481 C CA . GLU A 1 186 ? 5.554 -2.871 -19.134 1.00 94.94 186 GLU A CA 1
ATOM 1482 C C . GLU A 1 186 ? 5.367 -3.281 -17.667 1.00 94.94 186 GLU A C 1
ATOM 1484 O O . GLU A 1 186 ? 4.408 -3.973 -17.321 1.00 94.94 186 GLU A O 1
ATOM 1489 N N . LYS A 1 187 ? 6.242 -2.799 -16.775 1.00 95.38 187 LYS A N 1
ATOM 1490 C CA . LYS A 1 187 ? 6.109 -3.024 -15.331 1.00 95.38 187 LYS A CA 1
ATOM 1491 C C . LYS A 1 187 ? 4.802 -2.440 -14.779 1.00 95.38 187 LYS A C 1
ATOM 1493 O O . LYS A 1 187 ? 4.154 -3.076 -13.949 1.00 95.38 187 LYS A O 1
ATOM 1498 N N . THR A 1 188 ? 4.440 -1.230 -15.198 1.00 96.19 188 THR A N 1
ATOM 1499 C CA . THR A 1 188 ? 3.220 -0.535 -14.755 1.00 96.19 188 THR A CA 1
ATOM 1500 C C . THR A 1 188 ? 1.976 -1.319 -15.161 1.00 96.19 188 THR A C 1
ATOM 1502 O O . THR A 1 188 ? 1.144 -1.608 -14.303 1.00 96.19 188 THR A O 1
ATOM 1505 N N . ASN A 1 189 ? 1.897 -1.745 -16.422 1.00 96.44 189 ASN A N 1
ATOM 1506 C CA . ASN A 1 189 ? 0.796 -2.548 -16.951 1.00 96.44 189 ASN A CA 1
ATOM 1507 C C . ASN A 1 189 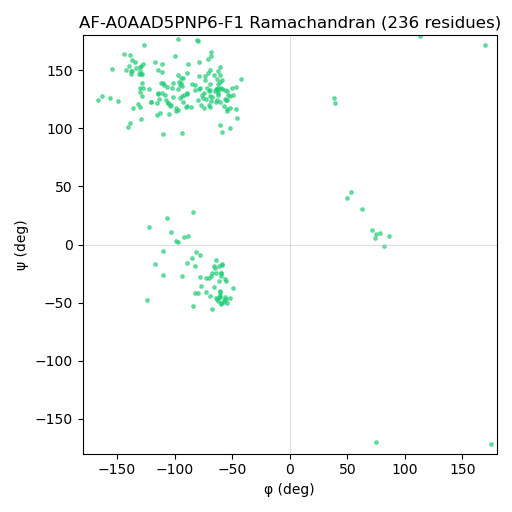? 0.695 -3.892 -16.227 1.00 96.44 189 ASN A C 1
ATOM 1509 O O . ASN A 1 189 ? -0.380 -4.264 -15.769 1.00 96.44 189 ASN A O 1
ATOM 1513 N N . PHE A 1 190 ? 1.825 -4.572 -16.013 1.00 95.75 190 PHE A N 1
ATOM 1514 C CA . PHE A 1 190 ? 1.855 -5.820 -15.254 1.00 95.75 190 PHE A CA 1
ATOM 1515 C C . PHE A 1 190 ? 1.290 -5.659 -13.836 1.00 95.75 190 PHE A C 1
ATOM 1517 O O . PHE A 1 190 ? 0.441 -6.438 -13.409 1.00 95.75 190 PHE A O 1
ATOM 1524 N N . LEU A 1 191 ? 1.746 -4.649 -13.087 1.00 97.06 191 LEU A N 1
ATOM 1525 C CA . LEU A 1 191 ? 1.272 -4.410 -11.720 1.00 97.06 191 LEU A CA 1
ATOM 1526 C C . LEU A 1 191 ? -0.207 -4.004 -11.692 1.00 97.06 191 LEU A C 1
ATOM 1528 O O . LEU A 1 191 ? -0.936 -4.426 -10.794 1.00 97.06 191 LEU A O 1
ATOM 1532 N N . TYR A 1 192 ? -0.657 -3.227 -12.675 1.00 96.81 192 TYR A N 1
ATOM 1533 C CA . TYR A 1 192 ? -2.065 -2.879 -12.828 1.00 96.81 192 TYR A CA 1
ATOM 1534 C C . TYR A 1 192 ? -2.929 -4.119 -13.092 1.00 96.81 192 TYR A C 1
ATOM 1536 O O . TYR A 1 192 ? -3.923 -4.333 -12.400 1.00 96.81 192 TYR A O 1
ATOM 1544 N N . ASP A 1 193 ? -2.514 -4.993 -14.008 1.00 96.19 193 ASP A N 1
ATOM 1545 C CA . ASP A 1 193 ? -3.218 -6.244 -14.296 1.00 96.19 193 ASP A CA 1
ATOM 1546 C C . ASP A 1 193 ? -3.281 -7.152 -13.067 1.00 96.19 193 ASP A C 1
ATOM 1548 O O . ASP A 1 193 ? -4.315 -7.766 -12.795 1.00 96.19 193 ASP A O 1
ATOM 1552 N N . VAL A 1 194 ? -2.196 -7.221 -12.286 1.00 96.25 194 VAL A N 1
ATOM 1553 C CA . VAL A 1 194 ? -2.197 -7.926 -11.001 1.00 96.25 194 VAL A CA 1
ATOM 1554 C C . VAL A 1 194 ? -3.237 -7.320 -10.066 1.00 96.25 194 VAL A C 1
ATOM 1556 O O . VAL A 1 194 ? -4.059 -8.068 -9.548 1.00 96.25 194 VAL A O 1
ATOM 1559 N N . LEU A 1 195 ? -3.247 -5.998 -9.868 1.00 97.19 195 LEU A N 1
ATOM 1560 C CA . LEU A 1 195 ? -4.234 -5.326 -9.016 1.00 97.19 195 LEU A CA 1
ATOM 1561 C C . LEU A 1 195 ? -5.666 -5.675 -9.437 1.00 97.19 195 LEU A C 1
ATOM 1563 O O . LEU A 1 195 ? -6.463 -6.097 -8.600 1.00 97.19 195 LEU A O 1
ATOM 1567 N N . MET A 1 196 ? -5.981 -5.549 -10.725 1.00 96.75 196 MET A N 1
ATOM 1568 C CA . MET A 1 196 ? -7.337 -5.741 -11.239 1.00 96.75 196 MET A CA 1
ATOM 1569 C C . MET A 1 196 ? -7.862 -7.172 -11.067 1.00 96.75 196 MET A C 1
ATOM 1571 O O . MET A 1 196 ? -9.070 -7.352 -10.946 1.00 96.75 196 MET A O 1
ATOM 1575 N N . ARG A 1 197 ? -6.987 -8.183 -10.966 1.00 95.69 197 ARG A N 1
ATOM 1576 C CA . ARG A 1 197 ? -7.386 -9.565 -10.626 1.00 95.69 197 ARG A CA 1
ATOM 1577 C C . ARG A 1 197 ? -7.896 -9.718 -9.191 1.00 95.69 197 ARG A C 1
ATOM 1579 O O . ARG A 1 197 ? -8.630 -10.663 -8.919 1.00 95.69 197 ARG A O 1
ATOM 1586 N N . PHE A 1 198 ? -7.488 -8.831 -8.282 1.00 95.25 198 PHE A N 1
ATOM 1587 C CA . PHE A 1 198 ? -7.831 -8.895 -6.855 1.00 95.25 198 PHE A CA 1
ATOM 1588 C C . PHE A 1 198 ? -8.798 -7.799 -6.409 1.00 95.25 198 PHE A C 1
ATOM 1590 O O . PHE A 1 198 ? -9.255 -7.827 -5.265 1.00 95.25 198 PHE A O 1
ATOM 1597 N N . VAL A 1 199 ? -9.142 -6.855 -7.292 1.00 95.00 199 VAL A N 1
ATOM 1598 C CA . VAL A 1 199 ? -10.238 -5.918 -7.039 1.00 95.00 199 VAL A CA 1
ATOM 1599 C C . VAL A 1 199 ? -11.526 -6.720 -6.870 1.00 95.00 199 VAL A C 1
ATOM 1601 O O . VAL A 1 199 ? -11.926 -7.505 -7.727 1.00 95.00 199 VAL A O 1
ATOM 1604 N N . THR A 1 200 ? -12.167 -6.535 -5.722 1.00 89.25 200 THR A N 1
ATOM 1605 C CA . THR A 1 200 ? -13.449 -7.154 -5.412 1.00 89.25 200 THR A CA 1
ATOM 1606 C C . THR A 1 200 ? -14.490 -6.599 -6.383 1.00 89.25 200 THR A C 1
ATOM 1608 O O . THR A 1 200 ? -14.551 -5.378 -6.558 1.00 89.25 200 THR A O 1
ATOM 1611 N N . PRO A 1 201 ? -15.316 -7.448 -7.021 1.00 76.94 201 PRO A N 1
ATOM 1612 C CA . PRO A 1 201 ? -16.410 -6.962 -7.844 1.00 76.94 201 PRO A CA 1
ATOM 1613 C C . PRO A 1 201 ? -17.265 -6.034 -6.989 1.00 76.94 201 PRO A C 1
ATOM 1615 O O . PRO A 1 201 ? -17.718 -6.442 -5.919 1.00 76.94 201 PRO A O 1
ATOM 1618 N N . SER A 1 202 ? -17.481 -4.793 -7.427 1.00 61.97 202 SER A N 1
ATOM 1619 C CA . SER A 1 202 ? -18.453 -3.942 -6.754 1.00 61.97 202 SER A CA 1
ATOM 1620 C C . SER A 1 202 ? -19.806 -4.638 -6.853 1.00 61.97 202 SER A C 1
ATOM 1622 O O . SER A 1 202 ? -20.476 -4.573 -7.883 1.00 61.97 202 SER A O 1
ATOM 1624 N N . THR A 1 203 ? -20.259 -5.268 -5.770 1.00 50.28 203 THR A N 1
ATOM 1625 C CA . THR A 1 203 ? -21.689 -5.309 -5.501 1.00 50.28 203 THR A CA 1
ATOM 1626 C C . THR A 1 203 ? -22.076 -3.851 -5.397 1.00 50.28 203 THR A C 1
ATOM 1628 O O . THR A 1 203 ? -21.828 -3.221 -4.366 1.00 50.28 203 THR A O 1
ATOM 1631 N N . LYS A 1 204 ? -22.583 -3.277 -6.494 1.00 41.31 204 LYS A N 1
ATOM 1632 C CA . LYS A 1 204 ? -23.326 -2.027 -6.427 1.00 41.31 204 LYS A CA 1
ATOM 1633 C C . LYS A 1 204 ? -24.289 -2.225 -5.265 1.00 41.31 204 LYS A C 1
ATOM 1635 O O . LYS A 1 204 ? -25.195 -3.048 -5.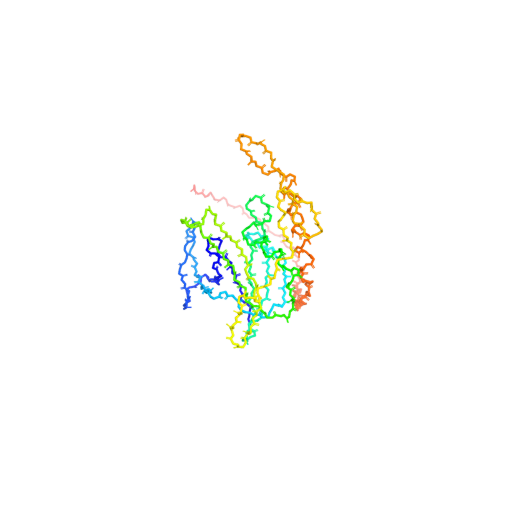357 1.00 41.31 204 LYS A O 1
ATOM 1640 N N . LYS A 1 205 ? -24.057 -1.535 -4.147 1.00 38.84 205 LYS A N 1
ATOM 1641 C CA . LYS A 1 205 ? -25.166 -1.232 -3.258 1.00 38.84 205 LYS A CA 1
ATOM 1642 C C . LYS A 1 205 ? -26.150 -0.539 -4.181 1.00 38.84 205 LYS A C 1
ATOM 1644 O O . LYS A 1 205 ? -25.792 0.483 -4.761 1.00 38.84 205 LYS A O 1
ATOM 1649 N N . GLU A 1 206 ? -27.302 -1.157 -4.405 1.00 32.78 206 GLU A N 1
ATOM 1650 C CA . GLU A 1 206 ? -28.459 -0.431 -4.895 1.00 32.78 206 GLU A CA 1
ATOM 1651 C C . GLU A 1 206 ? -28.604 0.752 -3.944 1.00 32.78 206 GLU A C 1
ATOM 1653 O O . GLU A 1 206 ? -29.008 0.612 -2.789 1.00 32.78 206 GLU A O 1
ATOM 1658 N N . GLU A 1 207 ? -28.125 1.913 -4.383 1.00 34.78 207 GLU A N 1
ATOM 1659 C CA . GLU A 1 207 ? -28.575 3.157 -3.804 1.00 34.78 207 GLU A CA 1
ATOM 1660 C C . GLU A 1 207 ? -30.095 3.105 -3.945 1.00 34.78 207 GLU A C 1
ATOM 1662 O O . GLU A 1 207 ? -30.576 2.851 -5.057 1.00 34.78 207 GLU A O 1
ATOM 1667 N N . PRO A 1 208 ? -30.869 3.254 -2.855 1.00 35.34 208 PRO A N 1
ATOM 1668 C CA . PRO A 1 208 ? -32.304 3.389 -2.997 1.00 35.34 208 PRO A CA 1
ATOM 1669 C C . PRO A 1 208 ? -32.511 4.544 -3.967 1.00 35.34 208 PRO A C 1
ATOM 1671 O O . PRO A 1 208 ? -32.060 5.661 -3.705 1.00 35.34 208 PRO A O 1
ATOM 1674 N N . SER A 1 209 ? -33.100 4.234 -5.123 1.00 36.06 209 SER A N 1
ATOM 1675 C CA . SER A 1 209 ? -33.384 5.209 -6.162 1.00 36.06 209 SER A CA 1
ATOM 1676 C C . SER A 1 209 ? -34.029 6.409 -5.488 1.00 36.06 209 SER A C 1
ATOM 1678 O O . SER A 1 209 ? -35.100 6.269 -4.888 1.00 36.06 209 SER A O 1
ATOM 1680 N N . ALA A 1 210 ? -33.362 7.562 -5.542 1.00 41.41 210 ALA A N 1
ATOM 1681 C CA . ALA A 1 210 ? -33.978 8.806 -5.128 1.00 41.41 210 ALA A CA 1
ATOM 1682 C C . ALA A 1 210 ? -35.350 8.880 -5.820 1.00 41.41 210 ALA A C 1
ATOM 1684 O O . ALA A 1 210 ? -35.417 8.636 -7.032 1.00 41.41 210 ALA A O 1
ATOM 1685 N N . PRO A 1 211 ? -36.450 9.125 -5.085 1.00 42.59 211 PRO A N 1
ATOM 1686 C CA . PRO A 1 211 ? -37.753 9.241 -5.712 1.00 42.59 211 PRO A CA 1
ATOM 1687 C C . PRO A 1 211 ? -37.661 10.306 -6.803 1.00 42.59 211 PRO A C 1
ATOM 1689 O O . PRO A 1 211 ? -37.075 11.372 -6.595 1.00 42.59 211 PRO A O 1
ATOM 1692 N N . ALA A 1 212 ? -38.184 9.964 -7.981 1.00 41.38 212 ALA A N 1
ATOM 1693 C CA . ALA A 1 212 ? -38.161 10.824 -9.151 1.00 41.38 212 ALA A CA 1
ATOM 1694 C C . ALA A 1 212 ? -38.601 12.250 -8.768 1.00 41.38 212 ALA A C 1
ATOM 1696 O O . ALA A 1 212 ? -39.579 12.400 -8.027 1.00 41.38 212 ALA A O 1
ATOM 1697 N N . PRO A 1 213 ? -37.906 13.298 -9.246 1.00 39.25 213 PRO A N 1
ATOM 1698 C CA . PRO A 1 213 ? -38.301 14.667 -8.959 1.00 39.25 213 PRO A CA 1
ATOM 1699 C C . PRO A 1 213 ? -39.749 14.870 -9.410 1.00 39.25 213 PRO A C 1
ATOM 1701 O O . PRO A 1 213 ? -40.104 14.582 -10.556 1.00 39.25 213 PRO A O 1
ATOM 1704 N N . ALA A 1 214 ? -40.590 15.333 -8.484 1.00 41.97 214 ALA A N 1
ATOM 1705 C CA . ALA A 1 214 ? -41.982 15.646 -8.761 1.00 41.97 214 ALA A CA 1
ATOM 1706 C C . ALA A 1 214 ? -42.065 16.580 -9.978 1.00 41.97 214 ALA A C 1
ATOM 1708 O O . ALA A 1 214 ? -41.395 17.616 -10.027 1.00 41.97 214 ALA A O 1
ATOM 1709 N N . LYS A 1 215 ? -42.884 16.199 -10.968 1.00 41.78 215 LYS A N 1
ATOM 1710 C CA . LYS A 1 215 ? -43.210 17.043 -12.121 1.00 41.78 215 LYS A CA 1
ATOM 1711 C C . LYS A 1 215 ? -43.679 18.409 -11.613 1.00 41.78 215 LYS A C 1
ATOM 1713 O O . LYS A 1 215 ? -44.700 18.496 -10.934 1.00 41.78 215 LYS A O 1
ATOM 1718 N N . LYS A 1 216 ? -42.942 19.469 -11.959 1.00 39.81 216 LYS A N 1
ATOM 1719 C CA . LYS A 1 216 ? -43.448 20.844 -11.867 1.00 39.81 216 LYS A CA 1
ATOM 1720 C C . LYS A 1 216 ? -44.738 20.934 -12.699 1.00 39.81 216 LYS A C 1
ATOM 1722 O O . LYS A 1 216 ? -44.725 20.445 -13.829 1.00 39.81 216 LYS A O 1
ATOM 1727 N N . PRO A 1 217 ? -45.824 21.528 -12.181 1.00 38.03 217 PRO A N 1
ATOM 1728 C CA . PRO A 1 217 ? -47.011 21.767 -12.986 1.00 38.03 217 PRO A CA 1
ATOM 1729 C C . PRO A 1 217 ? -46.685 22.747 -14.121 1.00 38.03 217 PRO A C 1
ATOM 1731 O O . PRO A 1 217 ? -46.014 23.759 -13.906 1.00 38.03 217 PRO A O 1
ATOM 1734 N N . GLU A 1 218 ? -47.136 22.405 -15.329 1.00 40.81 218 GLU A N 1
ATOM 1735 C CA . GLU A 1 218 ? -47.100 23.274 -16.506 1.00 40.81 218 GLU A CA 1
ATOM 1736 C C . GLU A 1 218 ? -47.878 24.571 -16.227 1.00 40.81 218 GLU A C 1
ATOM 1738 O O . GLU A 1 218 ? -48.997 24.509 -15.708 1.00 40.81 218 GLU A O 1
ATOM 1743 N N . PRO A 1 219 ? -47.334 25.753 -16.564 1.00 36.00 219 PRO A N 1
ATOM 1744 C CA . PRO A 1 219 ? -48.106 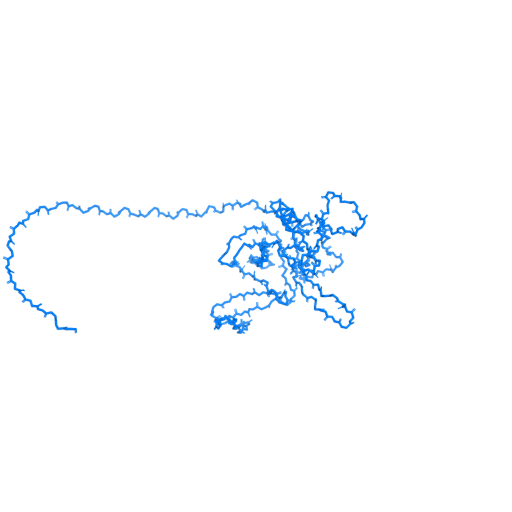26.982 -16.503 1.00 36.00 219 PRO A CA 1
ATOM 1745 C C . PRO A 1 219 ? -49.123 27.018 -17.650 1.00 36.00 219 PRO A C 1
ATOM 1747 O O . PRO A 1 219 ? -48.777 26.895 -18.825 1.00 36.00 219 PRO A O 1
ATOM 1750 N N . ALA A 1 220 ? -50.391 27.205 -17.284 1.00 36.91 220 ALA A N 1
ATOM 1751 C CA . ALA A 1 220 ? -51.484 27.442 -18.211 1.00 36.91 220 ALA A CA 1
ATOM 1752 C C . ALA A 1 220 ? -51.266 28.743 -19.003 1.00 36.91 220 ALA A C 1
ATOM 1754 O O . ALA A 1 220 ? -50.918 29.786 -18.449 1.00 36.91 220 ALA A O 1
ATOM 1755 N N . SER A 1 221 ? -51.502 28.655 -20.310 1.00 36.88 221 SER A N 1
ATOM 1756 C CA . SER A 1 221 ? -51.536 29.772 -21.251 1.00 36.88 221 SER A CA 1
ATOM 1757 C C . SER A 1 221 ? -52.651 30.764 -20.900 1.00 36.88 221 SER A C 1
ATOM 1759 O O . SER A 1 221 ? -53.811 30.369 -20.774 1.00 36.88 221 SER A O 1
ATOM 1761 N N . ALA A 1 222 ? -52.313 32.052 -20.802 1.00 33.25 222 ALA A N 1
ATOM 1762 C CA . ALA A 1 222 ? -53.275 33.149 -20.795 1.00 33.25 222 ALA A CA 1
ATOM 1763 C C . ALA A 1 222 ? -52.740 34.344 -21.608 1.00 33.25 222 ALA A C 1
ATOM 1765 O O . ALA A 1 222 ? -51.866 35.082 -21.170 1.00 33.25 222 ALA A O 1
ATOM 1766 N N . GLN A 1 223 ? -53.274 34.436 -22.827 1.00 32.44 223 GLN A N 1
ATOM 1767 C CA . GLN A 1 223 ? -53.708 35.614 -23.591 1.00 32.44 223 GLN A CA 1
ATOM 1768 C C . GLN A 1 223 ? -52.886 36.918 -23.539 1.00 32.44 223 GLN A C 1
ATOM 1770 O O . GLN A 1 223 ? -52.755 37.595 -22.525 1.00 32.44 223 GLN A O 1
ATOM 1775 N N . SER A 1 224 ? -52.455 37.321 -24.735 1.00 32.22 224 SER A N 1
ATOM 1776 C CA . SER A 1 224 ? -51.897 38.623 -25.090 1.00 32.22 224 SER A CA 1
ATOM 1777 C C . SER A 1 224 ? -52.891 39.776 -24.912 1.00 32.22 224 SER A C 1
ATOM 1779 O O . SER A 1 224 ? -53.990 39.723 -25.463 1.00 32.22 224 SER A O 1
ATOM 1781 N N . PHE A 1 225 ? -52.435 40.867 -24.297 1.00 31.31 225 PHE A N 1
ATOM 1782 C CA . PHE A 1 225 ? -52.943 42.217 -24.547 1.00 31.31 225 PHE A CA 1
ATOM 1783 C C . PHE A 1 225 ? -51.765 43.147 -24.858 1.00 31.31 225 PHE A C 1
ATOM 1785 O O . PHE A 1 225 ? -50.777 43.190 -24.130 1.00 31.31 225 PHE A O 1
ATOM 1792 N N . VAL A 1 226 ? -51.882 43.860 -25.976 1.00 33.97 226 VAL A N 1
ATOM 1793 C CA . VAL A 1 226 ? -51.025 44.974 -26.402 1.00 33.97 226 VAL A CA 1
ATOM 1794 C C . VAL A 1 226 ? -51.618 46.250 -25.821 1.00 33.97 226 VAL A C 1
ATOM 1796 O O . VAL A 1 226 ? -52.794 46.452 -26.098 1.00 33.97 226 VAL A O 1
ATOM 1799 N N . VAL A 1 227 ? -50.847 47.112 -25.138 1.00 30.23 227 VAL A N 1
ATOM 1800 C CA . VAL A 1 227 ? -50.960 48.584 -25.281 1.00 30.23 227 VAL A CA 1
ATOM 1801 C C . VAL A 1 227 ? -49.649 49.297 -24.884 1.00 30.23 227 VAL A C 1
ATOM 1803 O O . VAL A 1 227 ? -49.132 49.090 -23.792 1.00 30.23 227 VAL A O 1
ATOM 1806 N N . ASP A 1 228 ? -49.171 50.113 -25.827 1.00 29.11 228 ASP A N 1
ATOM 1807 C CA . ASP A 1 228 ? -48.336 51.328 -25.797 1.00 29.11 228 ASP A CA 1
ATOM 1808 C C . ASP A 1 228 ? -47.150 51.541 -24.840 1.00 29.11 228 ASP A C 1
ATOM 1810 O O . ASP A 1 228 ? -47.262 51.627 -23.618 1.00 29.11 228 ASP A O 1
ATOM 1814 N N . SER A 1 229 ? -46.022 51.869 -25.482 1.00 33.19 229 SER A N 1
ATOM 1815 C CA . SER A 1 229 ? -44.965 52.740 -24.959 1.00 33.19 229 SER A CA 1
ATOM 1816 C C . SER A 1 229 ? -45.483 54.153 -24.662 1.00 33.19 229 SER A C 1
ATOM 1818 O O . SER A 1 229 ? -46.285 54.701 -25.419 1.00 33.19 229 SER A O 1
ATOM 1820 N N . PRO A 1 230 ? -44.847 54.845 -23.705 1.00 33.44 230 PRO A N 1
ATOM 1821 C CA . PRO A 1 230 ? -44.211 56.097 -24.096 1.00 33.44 230 PRO A CA 1
ATOM 1822 C C . PRO A 1 230 ? -42.761 56.215 -23.622 1.00 33.44 230 PRO A C 1
ATOM 1824 O O . PRO A 1 230 ? -42.322 55.628 -22.637 1.00 33.44 230 PRO A O 1
ATOM 1827 N N . ALA A 1 231 ? -42.030 57.004 -24.401 1.00 33.28 231 ALA A N 1
ATOM 1828 C CA . ALA A 1 231 ? -40.644 57.381 -24.225 1.00 33.28 231 ALA A CA 1
ATOM 1829 C C . ALA A 1 231 ? -40.380 58.124 -22.910 1.00 33.28 231 ALA A C 1
ATOM 1831 O O . ALA A 1 231 ? -41.153 58.999 -22.529 1.00 33.28 231 ALA A O 1
ATOM 1832 N N . SER A 1 232 ? -39.200 57.896 -22.338 1.00 39.69 232 SER A N 1
ATOM 1833 C CA . SER A 1 232 ? -38.378 58.982 -21.799 1.00 39.69 232 SER A CA 1
ATOM 1834 C C . SER A 1 232 ? -36.968 58.484 -21.505 1.00 39.69 232 SER A C 1
ATOM 1836 O O . SER A 1 232 ? -36.760 57.518 -20.773 1.00 39.69 232 SER A O 1
ATOM 1838 N N . GLU A 1 233 ? -36.016 59.179 -22.116 1.00 40.31 233 GLU A N 1
ATOM 1839 C CA . GLU A 1 233 ? -34.598 59.216 -21.793 1.00 40.31 233 GLU A CA 1
ATOM 1840 C C . GLU A 1 233 ? -34.355 59.298 -20.281 1.00 40.31 233 GLU A C 1
ATOM 1842 O O . GLU A 1 233 ? -35.018 60.076 -19.600 1.00 40.31 233 GLU A O 1
ATOM 1847 N N . GLN A 1 234 ? -33.318 58.620 -19.782 1.00 40.69 234 GLN A N 1
ATOM 1848 C CA . GLN A 1 234 ? -32.332 59.285 -18.929 1.00 40.69 234 GLN A CA 1
ATOM 1849 C C . GLN A 1 234 ? -31.039 58.471 -18.806 1.00 40.69 234 GLN A C 1
ATOM 1851 O O . GLN A 1 234 ? -31.025 57.279 -18.514 1.00 40.69 234 GLN A O 1
ATOM 1856 N N . LYS A 1 235 ? -29.947 59.183 -19.088 1.00 35.28 235 LYS A N 1
ATOM 1857 C CA . LYS A 1 235 ? -28.545 58.776 -19.009 1.00 35.28 235 LYS A CA 1
ATOM 1858 C C . LYS A 1 235 ? -28.166 58.371 -17.583 1.00 35.28 235 LYS A C 1
ATOM 1860 O O . LYS A 1 235 ? -28.492 59.086 -16.639 1.00 35.28 235 LYS A O 1
ATOM 1865 N N . LEU A 1 236 ? -27.371 57.312 -17.458 1.00 39.22 236 LEU A N 1
ATOM 1866 C CA . LEU A 1 236 ? -26.529 57.095 -16.283 1.00 39.22 236 LEU A CA 1
ATOM 1867 C C . LEU A 1 236 ? -25.273 57.983 -16.395 1.00 39.22 236 LEU A C 1
ATOM 1869 O O . LEU A 1 236 ? -24.675 58.031 -17.475 1.00 39.22 236 LEU A O 1
ATOM 1873 N N . PRO A 1 237 ? -24.869 58.696 -15.330 1.00 47.25 237 PRO A N 1
ATOM 1874 C CA . PRO A 1 237 ? -23.525 59.247 -15.230 1.00 47.25 237 PRO A CA 1
ATOM 1875 C C . PRO A 1 237 ? -22.518 58.119 -14.934 1.00 47.25 237 PRO A C 1
ATOM 1877 O O . PRO A 1 237 ? -22.849 57.185 -14.210 1.00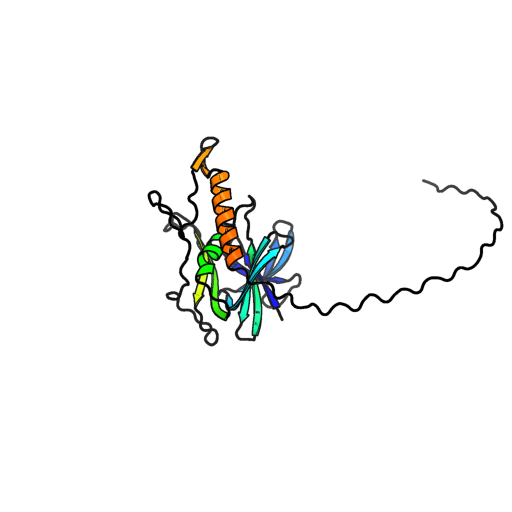 47.25 237 PRO A O 1
ATOM 1880 N N . PHE A 1 238 ? -21.347 58.255 -15.565 1.00 48.62 238 PHE A N 1
ATOM 1881 C CA . PHE A 1 238 ? -20.108 57.456 -15.529 1.00 48.62 238 PHE A CA 1
ATOM 1882 C C . PHE A 1 238 ? -19.945 56.372 -14.456 1.00 48.62 238 PHE A C 1
ATOM 1884 O O . PHE A 1 238 ? -20.044 56.697 -13.252 1.00 48.62 238 PHE A O 1
#

=== Feature glossary ===
The record interleaves many kinds of information about one protein. Here is each kind framed as the question it answers.

Q: What known structures does this most resemble?
A: Structural nearest neighbors (via Foldseek easy-search vs the PDB). Reported per hit: target PDB id, E-value, and alignment TM-score. A TM-score above ~0.5 is the conventional threshold for 'same fold'.

Q: Where is each backbone atom in 3D?
A: The mmCIF table is the protein's shape written out atom by atom. For each backbone N, Cα, C, and carbonyl O, it records an (x, y, z) coordinate triple in Å plus the residue type, chain letter, and residue number.

Q: What are the backbone torsion angles?
A: The φ/ψ torsion pair specifies the backbone conformation at each residue. φ rotates about the N–Cα bond, ψ about the Cα–C bond. Steric clashes forbid most of the (φ, ψ) plane — the allowed regions (α-helix basin, β-sheet basin, left-handed helix) are the Ramachandran-allowed regions.

Q: Which residues are buried vs exposed?
A: Solvent-accessible surface area (SASA) is the area in Å² traced out by the centre of a 1.4 Å probe sphere (a water molecule) rolled over the protein's van der Waals surface (Shrake–Rupley / Lee–Richards construction). Buried residues have near-zero SASA; fully exposed residues can exceed 200 Å². The total SASA scales roughly with the number of surface residues.

Q: How confident is the AlphaFold model at each residue?
A: pLDDT is the predicted lDDT-Cα score: AlphaFold's confidence that the local environment of each residue (all inter-atomic distances within 15 Å) is correctly placed. It is a per-residue number between 0 and 100, with higher meaning more reliable.

Q: What does the local fold look like, residue by residue?
A: 3Di is Foldseek's structural alphabet. Each residue is assigned one of twenty discrete states based on how its Cα sits relative to its spatial (not sequential) neighbors. Aligning 3Di strings finds structural homologs roughly as well as full 3D superposition, but orders of magnitude faster.

Q: How big and how compact is the whole molecule?
A: Radius of gyration (Rg) is the root-mean-square distance of 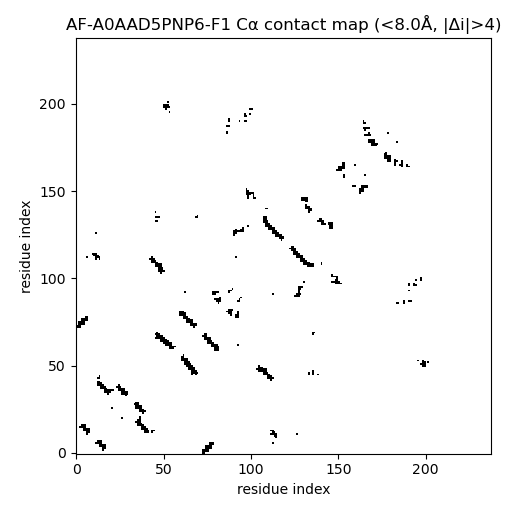Cα atoms from their centroid — a single number for overall size and compactness. A globular domain of N residues has Rg ≈ 2.2·N^0.38 Å; an extended or disordered chain has a much larger Rg. The Cα contact count is the number of residue pairs whose Cα atoms are within 8 Å and are more than four positions apart in sequence — a standard proxy for tertiary packing density. The bounding box is the smallest axis-aligned box enclosing all Cα atoms.

Q: Which residues are in helices, strands, or loops?
A: DSSP 8-state secondary structure assigns each residue one of H (α-helix), G (3₁₀-helix), I (π-helix), E (extended β-strand), B (isolated β-bridge), T (hydrogen-bonded turn), S (bend), or '-' (coil). The assignment is computed from backbone hydrogen-bond geometry via the Kabsch–Sander algorithm.

Q: How mobile is each atom in the crystal?
A: Crystallographic B-factors measure how much each atom's electron density is smeared out, in Å². They rise in mobile loops and surface residues and fall in the buried interior. In AlphaFold models this column is repurposed to hold pLDDT instead.

Q: What if only a Cα trace is available?
A: P-SEA three-state annotation labels each residue as helix, strand, or coil based purely on the geometry of the Cα trace. It serves as a fallback when the full backbone (and thus DSSP) is unavailable.

Q: What family and function is it annotated with?
A: Database cross-references. InterPro integrates a dozen domain/family signature databases into unified entries with residue-range hits. GO terms attach function/process/location labels with evidence codes. CATH codes position the fold in a four-level structural taxonomy. Organism is the NCBI-taxonomy species name.

Q: Are the domains correctly placed relative to each other?
A: Predicted Aligned Error (PAE) is an AlphaFold confidence matrix: entry (i, j) is the expected error in the position of residue j, in ångströms, when the prediction is superimposed on the true structure at residue i. Low PAE within a block of residues means that block is internally rigid and well-predicted; high PAE between two blocks means their relative placement is uncertain even if each block individually is confident.

Q: What do the diagnostic plots show?
A: Three diagnostic plots accompany the record. The Cα contact map visualizes the tertiary structure as a 2D adjacency matrix (8 Å cutoff, sequence-local contacts suppressed). The Ramachandran plot shows the distribution of backbone (φ, ψ) torsions, with points in the α and β basins reflecting secondary structure content. The PAE plot shows AlphaFold's inter-residue confidence as a color matrix.

Q: What is the amino-acid chain?
A: Primary structure: the covalent order of the twenty standard amino acids along the backbone. Two proteins with the same sequence will (almost always) fold to the same structure; two with 30% identity often share a fold but not the details.

Q: What do the rendered images show?
A: The six renders are orthographic views along the three Cartesian axes in both directions. Representation (cartoon, sticks, or surface) and color scheme (sequence-rainbow or by-chain) vary across proteins so the training set covers all the common visualization conventions.